Protein AF-A0AAN0K2J2-F1 (afdb_monomer_lite)

Organism: Amphimedon queenslandica (NCBI:txid400682)

Structure (mmCIF, N/CA/C/O backbone):
data_AF-A0AAN0K2J2-F1
#
_entry.id   AF-A0AAN0K2J2-F1
#
loop_
_atom_site.group_PDB
_atom_site.id
_atom_site.type_symbol
_atom_site.label_atom_id
_atom_site.label_alt_id
_atom_site.label_comp_id
_atom_site.label_asym_id
_atom_site.label_entity_id
_atom_site.label_seq_id
_atom_site.pdbx_PDB_ins_code
_atom_site.Cartn_x
_atom_site.Cartn_y
_atom_site.Cartn_z
_atom_site.occupancy
_atom_site.B_iso_or_equiv
_atom_site.auth_seq_id
_atom_site.auth_comp_id
_atom_site.auth_asym_id
_atom_site.auth_atom_id
_atom_site.pdbx_PDB_model_num
ATOM 1 N N . MET A 1 1 ? 23.281 -24.266 -31.159 1.00 29.30 1 MET A N 1
ATOM 2 C CA . MET A 1 1 ? 23.259 -23.546 -32.445 1.00 29.30 1 MET A CA 1
ATOM 3 C C . MET A 1 1 ? 24.674 -23.050 -32.631 1.00 29.30 1 MET A C 1
ATOM 5 O O . MET A 1 1 ? 25.110 -22.245 -31.819 1.00 29.30 1 MET A O 1
ATOM 9 N N . ASP A 1 2 ? 25.419 -23.646 -33.558 1.00 24.77 2 ASP A N 1
ATOM 10 C CA . ASP A 1 2 ? 26.828 -23.304 -33.760 1.00 24.77 2 ASP A CA 1
ATOM 11 C C . ASP A 1 2 ? 26.932 -21.993 -34.539 1.00 24.77 2 ASP A C 1
ATOM 13 O O . ASP A 1 2 ? 26.240 -21.804 -35.542 1.00 24.77 2 ASP A O 1
ATOM 17 N N . LEU A 1 3 ? 27.766 -21.077 -34.046 1.00 30.72 3 LEU A N 1
ATOM 18 C CA . LEU A 1 3 ? 28.059 -19.823 -34.731 1.00 30.72 3 LEU A CA 1
ATOM 19 C C . LEU A 1 3 ? 29.011 -20.076 -35.916 1.00 30.72 3 LEU A C 1
ATOM 21 O O . LEU A 1 3 ? 29.849 -20.979 -35.836 1.00 30.72 3 LEU A O 1
ATOM 25 N N . PRO A 1 4 ? 28.904 -19.297 -37.012 1.00 35.88 4 PRO A N 1
ATOM 26 C CA . PRO A 1 4 ? 29.741 -19.478 -38.193 1.00 35.88 4 PRO A CA 1
ATOM 27 C C . PRO A 1 4 ? 31.243 -19.345 -37.873 1.00 35.88 4 PRO A C 1
ATOM 29 O O . PRO A 1 4 ? 31.603 -18.538 -37.010 1.00 35.88 4 PRO A O 1
ATOM 32 N N . PRO A 1 5 ? 32.132 -20.052 -38.601 1.00 38.09 5 PRO A N 1
ATOM 33 C CA . PRO A 1 5 ? 33.580 -20.083 -38.333 1.00 38.09 5 PRO A CA 1
ATOM 34 C C . PRO A 1 5 ? 34.274 -18.716 -38.398 1.00 38.09 5 PRO A C 1
ATOM 36 O O . PRO A 1 5 ? 35.366 -18.546 -37.860 1.00 38.09 5 PRO A O 1
ATOM 39 N N . ASP A 1 6 ? 33.627 -17.735 -39.023 1.00 41.84 6 ASP A N 1
ATOM 40 C CA . ASP A 1 6 ? 34.201 -16.420 -39.299 1.00 41.84 6 ASP A CA 1
ATOM 41 C C . ASP A 1 6 ? 33.933 -15.396 -38.182 1.00 41.84 6 ASP A C 1
ATOM 43 O O . ASP A 1 6 ? 34.438 -14.277 -38.236 1.00 41.84 6 ASP A O 1
ATOM 47 N N . PHE A 1 7 ? 33.187 -15.768 -37.133 1.00 40.12 7 PHE A N 1
ATOM 48 C CA . PHE A 1 7 ? 32.870 -14.863 -36.018 1.00 40.12 7 PHE A CA 1
ATOM 49 C C . PHE A 1 7 ? 34.112 -14.444 -35.210 1.00 40.12 7 PHE A C 1
ATOM 51 O O . PHE A 1 7 ? 34.150 -13.353 -34.652 1.00 40.12 7 PHE A O 1
ATOM 58 N N . TYR A 1 8 ? 35.159 -15.274 -35.184 1.00 40.12 8 TYR A N 1
ATOM 59 C CA . TYR A 1 8 ? 36.401 -14.993 -34.450 1.00 40.12 8 TYR A CA 1
ATOM 60 C C . TYR A 1 8 ? 37.476 -14.264 -35.272 1.00 40.12 8 TYR A C 1
ATOM 62 O O . TYR A 1 8 ? 38.573 -14.043 -34.765 1.00 40.12 8 TYR A O 1
ATOM 70 N N . ASN A 1 9 ? 37.184 -13.883 -36.521 1.00 43.06 9 ASN A N 1
ATOM 71 C CA . ASN A 1 9 ? 38.170 -13.305 -37.444 1.00 43.06 9 ASN A CA 1
ATOM 72 C C . ASN A 1 9 ? 37.868 -11.858 -37.866 1.00 43.06 9 ASN A C 1
ATOM 74 O O . ASN A 1 9 ? 38.369 -11.391 -38.889 1.00 43.06 9 ASN A O 1
ATOM 78 N N . SER A 1 10 ? 37.061 -11.122 -37.105 1.00 42.50 10 SER A N 1
ATOM 79 C CA . SER A 1 10 ? 36.677 -9.773 -37.503 1.00 42.50 10 SER A CA 1
ATOM 80 C C . SER A 1 10 ? 37.682 -8.712 -37.038 1.00 42.50 10 SER A C 1
ATOM 82 O O . SER A 1 10 ? 37.707 -8.317 -35.873 1.00 42.50 10 SER A O 1
ATOM 84 N N . THR A 1 11 ? 38.443 -8.160 -37.985 1.00 45.62 11 THR A N 1
ATOM 85 C CA . THR A 1 11 ? 38.998 -6.792 -37.946 1.00 45.62 11 THR A CA 1
ATOM 86 C C . THR A 1 11 ? 37.872 -5.756 -38.073 1.00 45.62 11 THR A C 1
ATOM 88 O O . THR A 1 11 ? 37.922 -4.870 -38.924 1.00 45.62 11 THR A O 1
ATOM 91 N N . GLU A 1 12 ? 36.794 -5.938 -37.318 1.00 51.44 12 GLU A N 1
ATOM 92 C CA . GLU A 1 12 ? 35.602 -5.110 -37.423 1.00 51.44 12 GLU A CA 1
ATOM 93 C C . GLU A 1 12 ? 35.794 -3.826 -36.640 1.00 51.44 12 GLU A C 1
ATOM 95 O O . GLU A 1 12 ? 36.323 -3.815 -35.524 1.00 51.44 12 GLU A O 1
ATOM 100 N N . SER A 1 13 ? 35.386 -2.728 -37.264 1.00 54.56 13 SER A N 1
ATOM 101 C CA . SER A 1 13 ? 35.362 -1.445 -36.591 1.00 54.56 13 SER A CA 1
ATOM 102 C C . SER A 1 13 ? 34.380 -1.524 -35.416 1.00 54.56 13 SER A C 1
ATOM 104 O O . SER A 1 13 ? 33.397 -2.264 -35.450 1.00 54.56 13 SER A O 1
ATOM 106 N N . THR A 1 14 ? 34.606 -0.746 -34.360 1.00 54.03 14 THR A N 1
ATOM 107 C CA . THR A 1 14 ? 33.654 -0.638 -33.241 1.00 54.03 14 THR A CA 1
ATOM 108 C C . THR A 1 14 ? 32.241 -0.249 -33.725 1.00 54.03 14 THR A C 1
ATOM 110 O O . THR A 1 14 ? 31.250 -0.575 -33.077 1.00 54.03 14 THR A O 1
ATOM 113 N N . GLU A 1 15 ? 32.138 0.381 -34.900 1.00 53.25 15 GLU A N 1
ATOM 114 C CA . GLU A 1 15 ? 30.892 0.713 -35.602 1.00 53.25 15 GLU A CA 1
ATOM 115 C C . GLU A 1 15 ? 30.141 -0.532 -36.080 1.00 53.25 15 GLU A C 1
ATOM 117 O O . GLU A 1 15 ? 28.944 -0.656 -35.819 1.00 53.25 15 GLU A O 1
ATOM 122 N N . ASP A 1 16 ? 30.847 -1.506 -36.656 1.00 58.34 16 ASP A N 1
ATOM 123 C CA . ASP A 1 16 ? 30.272 -2.794 -37.056 1.00 58.34 16 ASP A CA 1
ATOM 124 C C . ASP A 1 16 ? 29.791 -3.597 -35.841 1.00 58.34 16 ASP A C 1
ATOM 126 O O . ASP A 1 16 ? 28.738 -4.232 -35.893 1.00 58.34 16 ASP A O 1
ATOM 130 N N . LEU A 1 17 ? 30.507 -3.526 -34.713 1.00 59.22 17 LEU A N 1
ATOM 131 C CA . LEU A 1 17 ? 30.105 -4.181 -33.463 1.00 59.22 17 LEU A CA 1
ATOM 132 C C . LEU A 1 17 ? 28.850 -3.547 -32.847 1.00 59.22 17 LEU A C 1
ATOM 134 O O . LEU A 1 17 ? 27.981 -4.271 -32.361 1.00 59.22 17 LEU A O 1
ATOM 138 N N . ILE A 1 18 ? 28.711 -2.217 -32.895 1.00 57.28 18 ILE A N 1
ATOM 139 C CA . ILE A 1 18 ? 27.504 -1.514 -32.428 1.00 57.28 18 ILE A CA 1
ATOM 140 C C . ILE A 1 18 ? 26.327 -1.778 -33.371 1.00 57.28 18 ILE A C 1
ATOM 142 O O . ILE A 1 18 ? 25.231 -2.068 -32.898 1.00 57.28 18 ILE A O 1
ATOM 146 N N . LEU A 1 19 ? 26.539 -1.756 -34.690 1.00 60.53 19 LEU A N 1
ATOM 147 C CA . LEU A 1 19 ? 25.514 -2.125 -35.671 1.00 60.53 19 LEU A CA 1
ATOM 148 C C . LEU A 1 19 ? 25.061 -3.571 -35.489 1.00 60.53 19 LEU A C 1
ATOM 150 O O . LEU A 1 19 ? 23.860 -3.835 -35.500 1.00 60.53 19 LEU A O 1
ATOM 154 N N . LYS A 1 20 ? 25.990 -4.497 -35.243 1.00 63.56 20 LYS A N 1
ATOM 155 C CA . LYS A 1 20 ? 25.669 -5.888 -34.914 1.00 63.56 20 LYS A CA 1
ATOM 156 C C . LYS A 1 20 ? 24.962 -6.020 -33.575 1.00 63.56 20 LYS A C 1
ATOM 158 O O . LYS A 1 20 ? 24.041 -6.824 -33.493 1.00 63.56 20 LYS A O 1
ATOM 163 N N . LEU A 1 21 ? 25.334 -5.252 -32.550 1.00 64.94 21 LEU A N 1
ATOM 164 C CA . LEU A 1 21 ? 24.618 -5.204 -31.271 1.00 64.94 21 LEU A CA 1
ATOM 165 C C . LEU A 1 21 ? 23.190 -4.693 -31.477 1.00 64.94 21 LEU A C 1
ATOM 167 O O . LEU A 1 21 ? 22.263 -5.296 -30.944 1.00 64.94 21 LEU A O 1
ATOM 171 N N . ILE A 1 22 ? 22.999 -3.641 -32.278 1.00 61.78 22 ILE A N 1
ATOM 172 C CA . ILE A 1 22 ? 21.680 -3.078 -32.584 1.00 61.78 22 ILE A CA 1
ATOM 173 C C . ILE A 1 22 ? 20.841 -4.068 -33.380 1.00 61.78 22 ILE A C 1
ATOM 175 O O . ILE A 1 22 ? 19.726 -4.385 -32.981 1.00 61.78 22 ILE A O 1
ATOM 179 N N . GLN A 1 23 ? 21.378 -4.605 -34.472 1.00 62.25 23 GLN A N 1
ATOM 180 C CA . GLN A 1 23 ? 20.682 -5.576 -35.311 1.00 62.25 23 GLN A CA 1
ATOM 181 C C . GLN A 1 23 ? 20.399 -6.871 -34.553 1.00 62.25 23 GLN A C 1
ATOM 183 O O . GLN A 1 23 ? 19.302 -7.400 -34.663 1.00 62.25 23 GLN A O 1
ATOM 188 N N . SER A 1 24 ? 21.337 -7.372 -33.747 1.00 62.47 24 SER A N 1
ATOM 189 C CA . SER A 1 24 ? 21.119 -8.574 -32.936 1.00 62.47 24 SER A CA 1
ATOM 190 C C . SER A 1 24 ? 20.112 -8.308 -31.821 1.00 62.47 24 SER A C 1
ATOM 192 O O . SER A 1 24 ? 19.213 -9.113 -31.630 1.00 62.47 24 SER A O 1
ATOM 194 N N . SER A 1 25 ? 20.170 -7.165 -31.136 1.00 58.25 25 SER A N 1
ATOM 195 C CA . SER A 1 25 ? 19.169 -6.819 -30.116 1.00 58.25 25 SER A CA 1
ATOM 196 C C . SER A 1 25 ? 17.781 -6.658 -30.739 1.00 58.25 25 SER A C 1
ATOM 198 O O . SER A 1 25 ? 16.818 -7.252 -30.264 1.00 58.25 25 SER A O 1
ATOM 200 N N . ASN A 1 26 ? 17.672 -5.960 -31.868 1.00 58.69 26 ASN A N 1
ATOM 201 C CA . ASN A 1 26 ? 16.401 -5.769 -32.563 1.00 58.69 26 ASN A CA 1
ATOM 202 C C . ASN A 1 26 ? 15.892 -7.046 -33.253 1.00 58.69 26 ASN A C 1
ATOM 204 O O . ASN A 1 26 ? 14.694 -7.162 -33.448 1.00 58.69 26 ASN A O 1
ATOM 208 N N . ASN A 1 27 ? 16.745 -8.007 -33.620 1.00 60.12 27 ASN A N 1
ATOM 209 C CA . ASN A 1 27 ? 16.305 -9.261 -34.251 1.00 60.12 27 ASN A CA 1
ATOM 210 C C . ASN A 1 27 ? 16.027 -10.378 -33.237 1.00 60.12 27 ASN A C 1
ATOM 212 O O . ASN A 1 27 ? 15.123 -11.178 -33.452 1.00 60.12 27 ASN A O 1
ATOM 216 N N . TYR A 1 28 ? 16.812 -10.465 -32.159 1.00 55.81 28 TYR A N 1
ATOM 217 C CA . TYR A 1 28 ? 16.677 -11.519 -31.151 1.00 55.81 28 TYR A CA 1
ATOM 218 C C . TYR A 1 28 ? 15.785 -11.115 -29.991 1.00 55.81 28 TYR A C 1
ATOM 220 O O . TYR A 1 28 ? 15.185 -11.989 -29.382 1.00 55.81 28 TYR A O 1
ATOM 228 N N . LEU A 1 29 ? 15.712 -9.834 -29.637 1.00 51.75 29 LEU A N 1
ATOM 229 C CA . LEU A 1 29 ? 15.033 -9.398 -28.417 1.00 51.75 29 LEU A CA 1
ATOM 230 C C . LEU A 1 29 ? 13.745 -8.642 -28.712 1.00 51.75 29 LEU A C 1
ATOM 232 O O . LEU A 1 29 ? 12.856 -8.687 -27.874 1.00 51.75 29 LEU A O 1
ATOM 236 N N . SER A 1 30 ? 13.585 -8.059 -29.904 1.00 50.25 30 SER A N 1
ATOM 237 C CA . SER A 1 30 ? 12.274 -7.622 -30.397 1.00 50.25 30 SER A CA 1
ATOM 238 C C . SER A 1 30 ? 11.372 -8.833 -30.643 1.00 50.25 30 SER A C 1
ATOM 240 O O . SER A 1 30 ? 11.555 -9.579 -31.604 1.00 50.25 30 SER A O 1
ATOM 242 N N . GLY A 1 31 ? 10.406 -9.056 -29.754 1.00 47.88 31 GLY A N 1
ATOM 243 C CA . GLY A 1 31 ? 9.401 -10.109 -29.904 1.00 47.88 31 GLY A CA 1
ATOM 244 C C . GLY A 1 31 ? 9.797 -11.476 -29.342 1.00 47.88 31 GLY A C 1
ATOM 245 O O . GLY A 1 31 ? 9.088 -12.451 -29.591 1.00 47.88 31 GLY A O 1
ATOM 246 N N . SER A 1 32 ? 10.884 -11.573 -28.567 1.00 52.59 32 SER A N 1
ATOM 247 C CA . SER A 1 32 ? 11.217 -12.812 -27.855 1.00 52.59 32 SER A CA 1
ATOM 248 C C . SER A 1 32 ? 10.321 -13.023 -26.637 1.00 52.59 32 SER A C 1
ATOM 250 O O . SER A 1 32 ? 10.161 -12.134 -25.798 1.00 52.59 32 SER A O 1
ATOM 252 N N . ASN A 1 33 ? 9.762 -14.228 -26.524 1.00 52.84 33 ASN A N 1
ATOM 253 C CA . ASN A 1 33 ? 8.960 -14.643 -25.378 1.00 52.84 33 ASN A CA 1
ATOM 254 C C . ASN A 1 33 ? 9.865 -14.858 -24.158 1.00 52.84 33 ASN A C 1
ATOM 256 O O . ASN A 1 33 ? 10.675 -15.785 -24.134 1.00 52.84 33 ASN A O 1
ATOM 260 N N . ILE A 1 34 ? 9.704 -14.036 -23.121 1.00 54.34 34 ILE A N 1
ATOM 261 C CA . ILE A 1 34 ? 10.315 -14.289 -21.800 1.00 54.34 34 ILE A CA 1
ATOM 262 C C . ILE A 1 34 ? 9.506 -15.356 -21.054 1.00 54.34 34 ILE A C 1
ATOM 264 O O . ILE A 1 34 ? 10.039 -16.124 -20.257 1.00 54.34 34 ILE A O 1
ATOM 268 N N . SER A 1 35 ? 8.206 -15.414 -21.339 1.00 53.69 35 SER A N 1
ATOM 269 C CA . SER A 1 35 ? 7.266 -16.415 -20.848 1.00 53.69 35 SER A CA 1
ATOM 270 C C . SER A 1 35 ? 6.181 -16.654 -21.908 1.00 53.69 35 SER A C 1
ATOM 272 O O . SER A 1 35 ? 6.170 -15.981 -22.939 1.00 53.69 35 SER A O 1
ATOM 274 N N . ASN A 1 36 ? 5.235 -17.565 -21.658 1.00 51.41 36 ASN A N 1
ATOM 275 C CA . ASN A 1 36 ? 4.069 -17.757 -22.537 1.00 51.41 36 ASN A CA 1
ATOM 276 C C . ASN A 1 36 ? 3.213 -16.486 -22.703 1.00 51.41 36 ASN A C 1
ATOM 278 O O . ASN A 1 36 ? 2.360 -16.450 -23.586 1.00 51.41 36 ASN A O 1
ATOM 282 N N . THR A 1 37 ? 3.415 -15.478 -21.850 1.00 50.34 37 THR A N 1
ATOM 283 C CA . THR A 1 37 ? 2.544 -14.311 -21.721 1.00 50.34 37 THR A CA 1
ATOM 284 C C . THR A 1 37 ? 3.292 -12.979 -21.579 1.00 50.34 37 THR A C 1
ATOM 286 O O . THR A 1 37 ? 2.697 -11.951 -21.253 1.00 50.34 37 THR A O 1
ATOM 289 N N . SER A 1 38 ? 4.603 -12.971 -21.841 1.00 55.41 38 SER A N 1
ATOM 290 C CA . SER A 1 38 ? 5.446 -11.777 -21.711 1.00 55.41 38 SER A CA 1
ATOM 291 C C . SER A 1 38 ? 6.367 -11.636 -22.918 1.00 55.41 38 SER A C 1
ATOM 293 O O . SER A 1 38 ? 7.164 -12.534 -23.203 1.00 55.41 38 SER A O 1
ATOM 295 N N . PHE A 1 39 ? 6.285 -10.489 -23.586 1.00 56.81 39 PHE A N 1
ATOM 296 C CA . PHE A 1 39 ? 7.100 -10.114 -24.731 1.00 56.81 39 PHE A CA 1
ATOM 297 C C . PHE A 1 39 ? 8.212 -9.160 -24.309 1.00 56.81 39 PHE A C 1
ATOM 299 O O . PHE A 1 39 ? 7.994 -8.170 -23.605 1.00 56.81 39 PHE A O 1
ATOM 306 N N . PHE A 1 40 ? 9.417 -9.453 -24.777 1.00 55.50 40 PHE A N 1
ATOM 307 C CA . PHE A 1 40 ? 10.540 -8.542 -24.685 1.00 55.50 40 PHE A CA 1
ATOM 308 C C . PHE A 1 40 ? 10.601 -7.663 -25.929 1.00 55.50 40 PHE A C 1
ATOM 310 O O . PHE A 1 40 ? 10.326 -8.133 -27.034 1.00 55.50 40 PHE A O 1
ATOM 317 N N . TYR A 1 41 ? 10.955 -6.396 -25.758 1.00 58.47 41 TYR A N 1
ATOM 318 C CA . TYR A 1 41 ? 11.313 -5.511 -26.852 1.00 58.47 41 TYR A CA 1
ATOM 319 C C . TYR A 1 41 ? 12.496 -4.646 -26.425 1.00 58.47 41 TYR A C 1
ATOM 321 O O . TYR A 1 41 ? 12.519 -4.073 -25.336 1.00 58.47 41 TYR A O 1
ATOM 329 N N . ILE A 1 42 ? 13.507 -4.565 -27.281 1.00 56.06 42 ILE A N 1
ATOM 330 C CA . ILE A 1 42 ? 14.625 -3.645 -27.096 1.00 56.06 42 ILE A CA 1
ATOM 331 C C . ILE A 1 42 ? 14.579 -2.640 -28.229 1.00 56.06 42 ILE A C 1
ATOM 333 O O . ILE A 1 42 ? 14.550 -3.034 -29.391 1.00 56.06 42 ILE A O 1
ATOM 337 N N . GLU A 1 43 ? 14.629 -1.359 -27.876 1.00 55.91 43 GLU A N 1
ATOM 338 C CA . GLU A 1 43 ? 14.824 -0.278 -28.829 1.00 55.91 43 GLU A CA 1
ATOM 339 C C . GLU A 1 43 ? 16.015 0.575 -28.422 1.00 55.91 43 GLU A C 1
ATOM 341 O O . GLU A 1 43 ? 16.090 1.175 -27.345 1.00 55.91 43 GLU A O 1
ATOM 346 N N . ILE A 1 44 ? 16.984 0.646 -29.323 1.00 57.78 44 ILE A N 1
ATOM 347 C CA . ILE A 1 44 ? 18.147 1.499 -29.131 1.00 57.78 44 ILE A CA 1
ATOM 348 C C . ILE A 1 44 ? 17.794 2.879 -29.670 1.00 57.78 44 ILE A C 1
ATOM 350 O O . ILE A 1 44 ? 17.788 3.115 -30.879 1.00 57.78 44 ILE A O 1
ATOM 354 N N . LEU A 1 45 ? 17.482 3.789 -28.747 1.00 55.53 45 LEU A N 1
ATOM 355 C CA . LEU A 1 45 ? 17.172 5.176 -29.074 1.00 55.53 45 LEU A CA 1
ATOM 356 C C . LEU A 1 45 ? 18.384 5.864 -29.719 1.00 55.53 45 LEU A C 1
ATOM 358 O O . LEU A 1 45 ? 19.523 5.678 -29.292 1.00 55.53 45 LEU A O 1
ATOM 362 N N . ASN A 1 46 ? 18.125 6.719 -30.711 1.00 56.62 46 ASN A N 1
ATOM 363 C CA . ASN A 1 46 ? 19.132 7.541 -31.398 1.00 56.62 46 ASN A CA 1
ATOM 364 C C . ASN A 1 46 ? 20.245 6.758 -32.123 1.00 56.62 46 ASN A C 1
ATOM 366 O O . ASN A 1 46 ? 21.333 7.303 -32.326 1.00 56.62 46 ASN A O 1
ATOM 370 N N . ALA A 1 47 ? 19.979 5.517 -32.550 1.00 56.78 47 ALA A N 1
ATOM 371 C CA . ALA A 1 47 ? 20.927 4.708 -33.319 1.00 56.78 47 ALA A CA 1
ATOM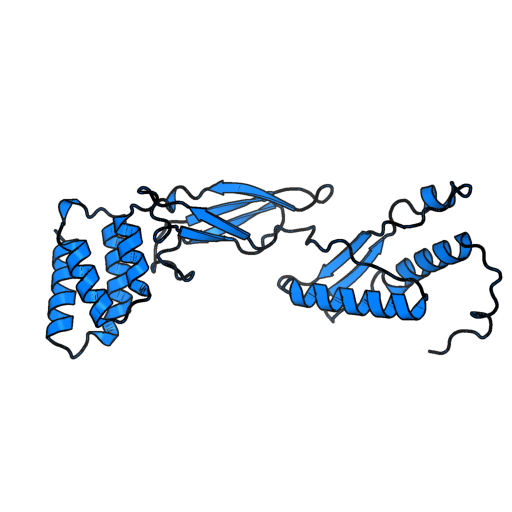 372 C C . ALA A 1 47 ? 21.522 5.480 -34.515 1.00 56.78 47 ALA A C 1
ATOM 374 O O . ALA A 1 47 ? 22.735 5.494 -34.700 1.00 56.78 47 ALA A O 1
ATOM 375 N N . GLU A 1 48 ? 20.692 6.202 -35.271 1.00 57.12 48 GLU A N 1
ATOM 376 C CA . GLU A 1 48 ? 21.128 6.982 -36.437 1.00 57.12 48 GLU A CA 1
ATOM 377 C C . GLU A 1 48 ? 22.085 8.130 -36.072 1.00 57.12 48 GLU A C 1
ATOM 379 O O . GLU A 1 48 ? 23.095 8.330 -36.743 1.00 57.12 48 GLU A O 1
ATOM 384 N N . THR A 1 49 ? 21.822 8.852 -34.980 1.00 56.28 49 THR A N 1
ATOM 385 C CA . THR A 1 49 ? 22.657 9.975 -34.518 1.00 56.28 49 THR A CA 1
ATOM 386 C C . THR A 1 49 ? 24.010 9.504 -33.982 1.00 56.28 49 THR A C 1
ATOM 388 O O . THR A 1 49 ? 25.020 10.187 -34.152 1.00 56.28 49 THR A O 1
ATOM 391 N N . ILE A 1 50 ? 24.042 8.331 -33.343 1.00 56.72 50 ILE A N 1
ATOM 392 C CA . ILE A 1 50 ? 25.271 7.702 -32.841 1.00 56.72 50 ILE A CA 1
ATOM 393 C C . ILE A 1 50 ? 26.148 7.227 -34.007 1.00 56.72 50 ILE A C 1
ATOM 395 O O . ILE A 1 50 ? 27.359 7.434 -33.979 1.00 56.72 50 ILE A O 1
ATOM 399 N N . LEU A 1 51 ? 25.539 6.662 -35.054 1.00 56.16 51 LEU A N 1
ATOM 400 C CA . LEU A 1 51 ? 26.239 6.205 -36.261 1.00 56.16 51 LEU A CA 1
ATOM 401 C C . LEU A 1 51 ? 26.785 7.363 -37.108 1.00 56.16 51 LEU A C 1
ATOM 403 O O . LEU A 1 51 ? 27.813 7.228 -37.757 1.00 56.16 51 LEU A O 1
ATOM 407 N N . GLN A 1 52 ? 26.134 8.527 -37.086 1.00 55.28 52 GLN A N 1
ATOM 408 C CA . GLN A 1 52 ? 26.575 9.694 -37.859 1.00 55.28 52 GLN A CA 1
ATOM 409 C C . GLN A 1 52 ? 27.765 10.447 -37.237 1.00 55.28 52 GLN A C 1
ATOM 411 O O . GLN A 1 52 ? 28.401 11.243 -37.928 1.00 55.28 52 GLN A O 1
ATOM 416 N N . ASN A 1 53 ? 28.091 10.215 -35.960 1.00 53.47 53 ASN A N 1
ATOM 417 C CA . ASN A 1 53 ? 29.119 10.961 -35.227 1.00 53.47 53 ASN A CA 1
ATOM 418 C C . ASN A 1 53 ? 30.340 10.076 -34.901 1.00 53.47 53 ASN A C 1
ATOM 420 O O . ASN A 1 53 ? 30.702 9.852 -33.748 1.00 53.47 53 ASN A O 1
ATOM 424 N N . THR A 1 54 ? 30.991 9.570 -35.949 1.00 52.00 54 THR A N 1
ATOM 425 C CA . THR A 1 54 ? 32.092 8.585 -35.901 1.00 52.00 54 THR A CA 1
ATOM 426 C C . THR A 1 54 ? 33.406 9.095 -35.291 1.00 52.00 54 THR A C 1
ATOM 428 O O . THR A 1 54 ? 34.306 8.305 -35.009 1.00 52.00 54 THR A O 1
ATOM 431 N N . SER A 1 55 ? 33.537 10.403 -35.046 1.00 53.62 55 SER A N 1
ATOM 432 C CA . SER A 1 55 ? 34.781 11.022 -34.554 1.00 53.62 55 SER A CA 1
ATOM 433 C C . SER A 1 55 ? 35.132 10.638 -33.110 1.00 53.62 55 SER A C 1
ATOM 435 O O . SER A 1 55 ? 36.308 10.546 -32.765 1.00 53.62 55 SER A O 1
ATOM 437 N N . HIS A 1 56 ? 34.123 10.420 -32.262 1.00 52.88 56 HIS A N 1
ATOM 438 C CA . HIS A 1 56 ? 34.284 10.025 -30.863 1.00 52.88 56 HIS A CA 1
ATOM 439 C C . HIS A 1 56 ? 33.128 9.119 -30.463 1.00 52.88 56 HIS A C 1
ATOM 441 O O . HIS A 1 56 ? 32.038 9.587 -30.135 1.00 52.88 56 HIS A O 1
ATOM 447 N N . MET A 1 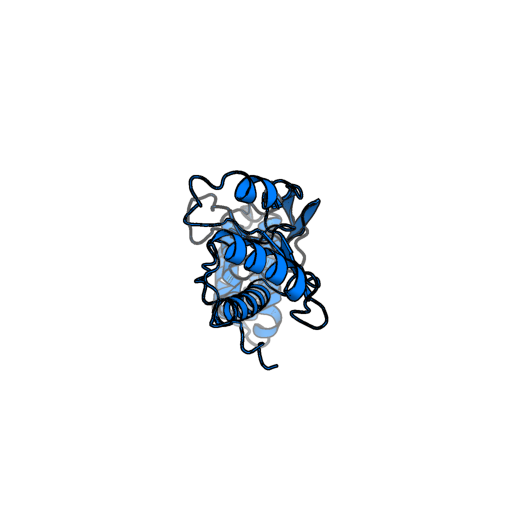57 ? 33.376 7.812 -30.492 1.00 54.25 57 MET A N 1
ATOM 448 C CA . MET A 1 57 ? 32.411 6.859 -29.969 1.00 54.25 57 MET A CA 1
ATOM 449 C C . MET A 1 57 ? 32.205 7.069 -28.469 1.00 54.25 57 MET A C 1
ATOM 451 O O . MET A 1 57 ? 33.186 7.235 -27.740 1.00 54.25 57 MET A O 1
ATOM 455 N N . PRO A 1 58 ? 30.954 7.047 -27.988 1.00 58.50 58 PRO A N 1
ATOM 456 C CA . PRO A 1 58 ? 30.698 7.117 -26.565 1.00 58.50 58 PRO A CA 1
ATOM 457 C C . PRO A 1 58 ? 31.101 5.794 -25.898 1.00 58.50 58 PRO A C 1
ATOM 459 O O . PRO A 1 58 ? 30.711 4.720 -26.349 1.00 58.50 58 PRO A O 1
ATOM 462 N N . ASP A 1 59 ? 31.803 5.870 -24.764 1.00 58.16 59 ASP A N 1
ATOM 463 C CA . ASP A 1 59 ? 32.169 4.697 -23.944 1.00 58.16 59 ASP A CA 1
ATOM 464 C C . ASP A 1 59 ? 30.945 3.928 -23.403 1.00 58.16 59 ASP A C 1
ATOM 466 O O . ASP A 1 59 ? 31.071 2.835 -22.845 1.00 58.16 59 ASP A O 1
ATOM 470 N N . LYS A 1 60 ? 29.748 4.523 -23.502 1.00 58.34 60 LYS A N 1
ATOM 471 C CA . LYS A 1 60 ? 28.476 3.966 -23.034 1.00 58.34 60 LYS A CA 1
ATOM 472 C C . LYS A 1 60 ? 27.358 4.296 -24.015 1.00 58.34 60 LYS A C 1
ATOM 474 O O . LYS A 1 60 ? 27.174 5.455 -24.378 1.00 58.34 60 LYS A O 1
ATOM 479 N N . LEU A 1 61 ? 26.564 3.286 -24.359 1.00 60.59 61 LEU A N 1
ATOM 480 C CA . LEU A 1 61 ? 25.370 3.425 -25.186 1.00 60.59 61 LEU A CA 1
ATOM 481 C C . LEU A 1 61 ? 24.119 3.339 -24.295 1.00 60.59 61 LEU A C 1
ATOM 483 O O . LEU A 1 61 ? 23.933 2.311 -23.637 1.00 60.59 61 LEU A O 1
ATOM 487 N N . PRO A 1 62 ? 23.263 4.374 -24.226 1.00 57.22 62 PRO A N 1
ATOM 488 C CA . PRO A 1 62 ? 21.970 4.244 -23.569 1.00 57.22 62 PRO A CA 1
ATOM 489 C C . PRO A 1 62 ? 21.036 3.397 -24.444 1.00 57.22 62 PRO A C 1
ATOM 491 O O . PRO A 1 62 ? 20.847 3.687 -25.623 1.00 57.22 62 PRO A O 1
ATOM 494 N N . ILE A 1 63 ? 20.449 2.353 -23.863 1.00 59.56 63 ILE A N 1
ATOM 495 C CA . ILE A 1 63 ? 19.484 1.469 -24.525 1.00 59.56 63 ILE A CA 1
ATOM 496 C C . ILE A 1 63 ? 18.193 1.505 -23.715 1.00 59.56 63 ILE A C 1
ATOM 498 O O . ILE A 1 63 ? 18.247 1.394 -22.487 1.00 59.56 63 ILE A O 1
ATOM 502 N N . VAL A 1 64 ? 17.047 1.648 -24.385 1.00 58.91 64 VAL A N 1
ATOM 503 C CA . VAL A 1 64 ? 15.738 1.522 -23.740 1.00 58.91 64 VAL A CA 1
ATOM 504 C C . VAL A 1 64 ? 15.175 0.144 -24.043 1.00 58.91 64 VAL A C 1
ATOM 506 O O . VAL A 1 64 ? 15.165 -0.338 -25.172 1.00 58.91 64 VAL A O 1
ATOM 509 N N . VAL A 1 65 ? 14.738 -0.526 -22.989 1.00 60.69 65 VAL A N 1
ATOM 510 C CA . VAL A 1 65 ? 14.178 -1.867 -23.065 1.00 60.69 65 VAL A CA 1
ATOM 511 C C . VAL A 1 65 ? 12.743 -1.777 -22.580 1.00 60.69 65 VAL A C 1
ATOM 513 O O . VAL A 1 65 ? 12.503 -1.417 -21.428 1.00 60.69 65 VAL A O 1
ATOM 516 N N . THR A 1 66 ? 11.793 -2.090 -23.455 1.00 60.03 66 THR A N 1
ATOM 517 C CA . THR A 1 66 ? 10.370 -2.127 -23.123 1.00 60.03 66 THR A CA 1
ATOM 518 C C . THR A 1 66 ? 9.943 -3.575 -22.952 1.00 60.03 66 THR A C 1
ATOM 520 O O . THR A 1 66 ? 10.078 -4.408 -23.842 1.00 60.03 66 THR A O 1
ATOM 523 N N . LEU A 1 67 ? 9.401 -3.883 -21.783 1.00 60.53 67 LEU A N 1
ATOM 524 C CA . LEU A 1 67 ? 8.865 -5.198 -21.467 1.00 60.53 67 LEU A CA 1
ATOM 525 C C . LEU A 1 67 ? 7.351 -5.121 -21.453 1.00 60.53 67 LEU A C 1
ATOM 527 O O . LEU A 1 67 ? 6.785 -4.358 -20.675 1.00 60.53 67 LEU A O 1
ATOM 531 N N . VAL A 1 68 ? 6.703 -5.927 -22.286 1.00 60.00 68 VAL A N 1
ATOM 532 C CA . VAL A 1 68 ? 5.250 -6.082 -22.255 1.00 60.00 68 VAL A CA 1
ATOM 533 C C . VAL A 1 68 ? 4.952 -7.392 -21.551 1.00 60.00 68 VAL A C 1
ATOM 535 O O . VAL A 1 68 ? 5.387 -8.453 -21.983 1.00 60.00 68 VAL A O 1
ATOM 538 N N . THR A 1 69 ? 4.239 -7.332 -20.437 1.00 59.03 69 THR A N 1
ATOM 539 C CA . THR A 1 69 ? 3.967 -8.506 -19.601 1.00 59.03 69 THR A CA 1
ATOM 540 C C . THR A 1 69 ? 2.475 -8.584 -19.324 1.00 59.03 69 THR A C 1
ATOM 542 O O . THR A 1 69 ? 1.783 -7.563 -19.345 1.00 59.03 69 THR A O 1
ATOM 545 N N . GLU A 1 70 ? 1.951 -9.787 -19.104 1.00 57.25 70 GLU A N 1
ATOM 546 C CA . GLU A 1 70 ? 0.581 -9.920 -18.622 1.00 57.25 70 GLU A CA 1
ATOM 547 C C . GLU A 1 70 ? 0.406 -9.278 -17.239 1.00 57.25 70 GLU A C 1
ATOM 549 O O . GLU A 1 70 ? 1.287 -9.314 -16.376 1.00 57.25 70 GLU A O 1
ATOM 554 N N . ARG A 1 71 ? -0.781 -8.699 -17.033 1.00 52.12 71 ARG A N 1
ATOM 555 C CA . ARG A 1 71 ? -1.165 -7.999 -15.806 1.00 52.12 71 ARG A CA 1
ATOM 556 C C . ARG A 1 71 ? -0.959 -8.906 -14.585 1.00 52.12 71 ARG A C 1
ATOM 558 O O . ARG A 1 71 ? -1.498 -10.008 -14.543 1.00 52.12 71 ARG A O 1
ATOM 565 N N . GLY A 1 72 ? -0.239 -8.417 -13.574 1.00 54.00 72 GLY A N 1
ATOM 566 C CA . GLY A 1 72 ? -0.080 -9.107 -12.287 1.00 54.00 72 GLY A CA 1
ATOM 567 C C . GLY A 1 72 ? 1.175 -9.974 -12.141 1.00 54.00 72 GLY A C 1
ATOM 568 O O . GLY A 1 72 ? 1.331 -10.633 -11.113 1.00 54.00 72 GLY A O 1
ATOM 569 N N . GLN A 1 73 ? 2.097 -9.972 -13.109 1.00 57.41 73 GLN A N 1
ATOM 570 C CA . GLN A 1 73 ? 3.447 -10.491 -12.873 1.00 57.41 73 GLN A CA 1
ATOM 571 C C . GLN A 1 73 ? 4.228 -9.476 -12.027 1.00 57.41 73 GLN A C 1
ATOM 573 O O . GLN A 1 73 ? 4.701 -8.476 -12.546 1.00 57.41 73 GLN A O 1
ATOM 578 N N . GLY A 1 74 ? 4.325 -9.707 -10.714 1.00 57.34 74 GLY A N 1
ATOM 579 C CA . GLY A 1 74 ? 4.988 -8.769 -9.800 1.00 57.34 74 GLY A CA 1
ATOM 580 C C . GLY A 1 74 ? 6.445 -8.456 -10.177 1.00 57.34 74 GLY A C 1
ATOM 581 O O . GLY A 1 74 ? 7.158 -9.310 -10.720 1.00 57.34 74 GLY A O 1
ATOM 582 N N . ASP A 1 75 ? 6.892 -7.248 -9.817 1.00 62.94 75 ASP A N 1
ATOM 583 C CA . ASP A 1 75 ? 8.172 -6.629 -10.207 1.00 62.94 75 ASP A CA 1
ATOM 584 C C . ASP A 1 75 ? 9.398 -7.554 -10.117 1.00 62.94 75 ASP A C 1
ATOM 586 O O . ASP A 1 75 ? 10.242 -7.574 -11.014 1.00 62.94 75 ASP A O 1
ATOM 590 N N . ASN A 1 76 ? 9.502 -8.369 -9.062 1.00 65.62 76 ASN A N 1
ATOM 591 C CA . ASN A 1 76 ? 10.651 -9.259 -8.848 1.00 65.62 76 ASN A CA 1
ATOM 592 C C . ASN A 1 76 ? 10.762 -10.380 -9.894 1.00 65.62 76 ASN A C 1
ATOM 594 O O . ASN A 1 76 ? 11.869 -10.751 -10.302 1.00 65.62 76 ASN A O 1
ATOM 598 N N . THR A 1 77 ? 9.627 -10.924 -10.335 1.00 66.06 77 THR A N 1
ATOM 599 C CA . THR A 1 77 ? 9.590 -11.992 -11.345 1.00 66.06 77 THR A CA 1
ATOM 600 C C . THR A 1 77 ? 10.007 -11.437 -12.701 1.00 66.06 77 THR A C 1
ATOM 602 O O . THR A 1 77 ? 10.840 -12.032 -13.389 1.00 66.06 77 THR A O 1
ATOM 605 N N . LEU A 1 78 ? 9.503 -10.247 -13.039 1.00 66.62 78 LEU A N 1
ATOM 606 C CA . LEU A 1 78 ? 9.875 -9.528 -14.254 1.00 66.62 78 LEU A CA 1
ATOM 607 C C . LEU A 1 78 ? 11.358 -9.163 -14.253 1.00 66.62 78 LEU A C 1
ATOM 609 O O . LEU A 1 78 ? 12.068 -9.485 -15.202 1.00 66.62 78 LEU A O 1
ATOM 613 N N . LEU A 1 79 ? 11.856 -8.592 -13.155 1.00 69.56 79 LEU A N 1
ATOM 614 C CA . LEU A 1 79 ? 13.267 -8.240 -12.987 1.00 69.56 79 LEU A CA 1
ATOM 615 C C . LEU A 1 79 ? 14.192 -9.445 -13.194 1.00 69.56 79 LEU A C 1
ATOM 617 O O . LEU A 1 79 ? 15.241 -9.323 -13.826 1.00 69.56 79 LEU A O 1
ATOM 621 N N . THR A 1 80 ? 13.811 -10.608 -12.668 1.00 72.06 80 THR A N 1
ATOM 622 C CA . THR A 1 80 ? 14.592 -11.843 -12.819 1.00 72.06 80 THR A CA 1
ATOM 623 C C . THR A 1 80 ? 14.599 -12.313 -14.274 1.00 72.06 80 THR A C 1
ATOM 625 O O . THR A 1 80 ? 15.659 -12.642 -14.806 1.00 72.06 80 THR A O 1
ATOM 628 N N . GLY A 1 81 ? 13.446 -12.278 -14.951 1.00 68.38 81 GLY A N 1
ATOM 629 C CA . GLY A 1 81 ? 13.343 -12.607 -16.375 1.00 68.38 81 GLY A CA 1
ATOM 630 C C . GLY A 1 81 ? 14.197 -11.691 -17.257 1.00 68.38 81 GLY A C 1
ATOM 631 O O . GLY A 1 81 ? 14.943 -12.176 -18.106 1.00 68.38 81 GLY A O 1
ATOM 632 N N . VAL A 1 82 ? 14.160 -10.382 -17.001 1.00 70.94 82 VAL A N 1
ATOM 633 C CA . VAL A 1 82 ? 14.971 -9.376 -17.710 1.00 70.94 82 VAL A CA 1
ATOM 634 C C . VAL A 1 82 ? 16.460 -9.623 -17.523 1.00 70.94 82 VAL A C 1
ATOM 636 O O . VAL A 1 82 ? 17.206 -9.636 -18.501 1.00 70.94 82 VAL A O 1
ATOM 639 N N . LYS A 1 83 ? 16.897 -9.845 -16.277 1.00 73.00 83 LYS A N 1
ATOM 640 C CA . LYS A 1 83 ? 18.303 -10.130 -15.963 1.00 73.00 83 LYS A CA 1
ATOM 641 C C . LYS A 1 83 ? 18.802 -11.354 -16.719 1.00 73.00 83 LYS A C 1
ATOM 643 O O . LYS A 1 83 ? 19.827 -11.263 -17.380 1.00 73.00 83 LYS A O 1
ATOM 648 N N . ASN A 1 84 ? 18.037 -12.445 -16.714 1.00 72.69 84 ASN A N 1
ATOM 649 C CA . ASN A 1 84 ? 18.417 -13.672 -17.413 1.00 72.69 84 ASN A CA 1
ATOM 650 C C . ASN A 1 84 ? 18.601 -13.455 -18.926 1.00 72.69 84 ASN A C 1
ATOM 652 O O . ASN A 1 84 ? 19.547 -13.981 -19.512 1.00 72.69 84 ASN A O 1
ATOM 656 N N . GLN A 1 85 ? 17.727 -12.666 -19.560 1.00 69.56 85 GLN A N 1
ATOM 657 C CA . GLN A 1 85 ? 17.846 -12.351 -20.989 1.00 69.56 85 GLN A CA 1
ATOM 658 C C . GLN A 1 85 ? 19.066 -11.468 -21.283 1.00 69.56 85 GLN A C 1
ATOM 660 O O . GLN A 1 85 ? 19.825 -11.742 -22.213 1.00 69.56 85 GLN A O 1
ATOM 665 N N . LEU A 1 86 ? 19.304 -10.443 -20.461 1.00 71.31 86 LEU A N 1
ATOM 666 C CA . LEU A 1 86 ? 20.466 -9.564 -20.612 1.00 71.31 86 LEU A CA 1
ATOM 667 C C . LEU A 1 86 ? 21.792 -10.288 -20.326 1.00 71.31 86 LEU A C 1
ATOM 669 O O . LEU A 1 86 ? 22.781 -10.031 -21.010 1.00 71.31 86 LEU A O 1
ATOM 673 N N . ASP A 1 87 ? 21.817 -11.227 -19.379 1.00 72.00 87 ASP A N 1
ATOM 674 C CA . ASP A 1 87 ? 22.986 -12.064 -19.094 1.00 72.00 87 ASP A CA 1
ATOM 675 C C . ASP A 1 87 ? 23.293 -13.022 -20.253 1.00 72.00 87 ASP A C 1
ATOM 677 O O . ASP A 1 87 ? 24.460 -13.209 -20.609 1.00 72.00 87 ASP A O 1
ATOM 681 N N . SER A 1 88 ? 22.262 -13.580 -20.897 1.00 69.44 88 SER A N 1
ATOM 682 C CA . SER A 1 88 ? 22.436 -14.378 -22.117 1.00 69.44 88 SER A CA 1
ATOM 683 C C . SER A 1 88 ? 23.061 -13.549 -23.244 1.00 69.44 88 SER A C 1
ATOM 685 O O . SER A 1 88 ? 23.998 -14.003 -23.903 1.00 69.44 88 SER A O 1
ATOM 687 N N . LEU A 1 89 ? 22.616 -12.300 -23.407 1.00 66.62 89 LEU A N 1
ATOM 688 C CA . LEU A 1 89 ? 23.170 -11.379 -24.399 1.00 66.62 89 LEU A CA 1
ATOM 689 C C . LEU A 1 89 ? 24.627 -10.998 -24.092 1.00 66.62 89 LEU A C 1
ATOM 691 O O . LEU A 1 89 ? 25.466 -10.980 -24.993 1.00 66.62 89 LEU A O 1
ATOM 695 N N . ASN A 1 90 ? 24.942 -10.742 -22.819 1.00 67.88 90 ASN A N 1
ATOM 696 C CA . ASN A 1 90 ? 26.297 -10.450 -22.344 1.00 67.88 90 ASN A CA 1
ATOM 697 C C . ASN A 1 90 ? 27.268 -11.591 -22.707 1.00 67.88 90 ASN A C 1
ATOM 699 O O . ASN A 1 90 ? 28.356 -11.343 -23.227 1.00 67.88 90 ASN A O 1
ATOM 703 N N . GLN A 1 91 ? 26.842 -12.848 -22.526 1.00 67.44 91 GLN A N 1
ATOM 704 C CA . GLN A 1 91 ? 27.630 -14.024 -22.913 1.00 67.44 91 GLN A CA 1
ATOM 705 C C . GLN A 1 91 ? 27.822 -14.147 -24.431 1.00 67.44 91 GLN A C 1
ATOM 707 O O . GLN A 1 91 ? 28.909 -14.505 -24.876 1.00 67.44 91 GLN A O 1
ATOM 712 N N . GLN A 1 92 ? 26.793 -13.851 -25.229 1.00 63.00 92 GLN A N 1
ATOM 713 C CA . GLN A 1 92 ? 26.849 -13.998 -26.688 1.00 63.00 92 GLN A CA 1
ATOM 714 C C . GLN A 1 92 ? 27.673 -12.905 -27.374 1.00 63.00 92 GLN A C 1
ATOM 716 O O . GLN A 1 92 ? 28.399 -13.184 -28.325 1.00 63.00 92 GLN A O 1
ATOM 721 N N . LEU A 1 93 ? 27.567 -11.665 -26.899 1.00 60.03 93 LEU A N 1
ATOM 722 C CA . LEU A 1 93 ? 28.194 -10.509 -27.540 1.00 60.03 93 LEU A CA 1
ATOM 723 C C . LEU A 1 93 ? 29.522 -10.104 -26.891 1.00 60.03 93 LEU A C 1
ATOM 725 O O . LEU A 1 93 ? 30.199 -9.215 -27.398 1.00 60.03 93 LEU A O 1
ATOM 729 N N . SER A 1 94 ? 29.915 -10.748 -25.784 1.00 64.50 94 SER A N 1
ATOM 730 C CA . SER A 1 94 ? 31.132 -10.418 -25.026 1.00 64.50 94 SER A CA 1
ATOM 731 C C . SER A 1 94 ? 31.212 -8.938 -24.605 1.00 64.50 94 SER A C 1
ATOM 733 O O . SER A 1 94 ? 32.300 -8.385 -24.449 1.00 64.50 94 SER A O 1
ATOM 735 N N . VAL A 1 95 ? 30.060 -8.287 -24.400 1.00 61.25 95 VAL A N 1
ATOM 736 C CA . VAL A 1 95 ? 29.940 -6.895 -23.934 1.00 61.25 95 VAL A CA 1
ATOM 737 C C . VAL A 1 95 ? 29.309 -6.855 -22.555 1.00 61.25 95 VAL A C 1
ATOM 739 O O . VAL A 1 95 ? 28.212 -7.365 -22.350 1.00 61.25 95 VAL A O 1
ATOM 742 N N . LYS A 1 96 ? 29.962 -6.153 -21.623 1.00 64.94 96 LYS A N 1
ATOM 743 C CA . LYS A 1 96 ? 29.453 -5.965 -20.263 1.00 64.94 96 LYS A CA 1
ATOM 744 C C . LYS A 1 96 ? 28.241 -5.031 -20.260 1.00 64.94 96 LYS A C 1
ATOM 746 O O . LYS A 1 96 ? 28.385 -3.810 -20.271 1.00 64.94 96 LYS A O 1
ATOM 751 N N . ILE A 1 97 ? 27.053 -5.610 -20.152 1.00 65.56 97 ILE A N 1
ATOM 752 C CA . ILE A 1 97 ? 25.802 -4.875 -19.950 1.00 65.56 97 ILE A CA 1
ATOM 753 C C . ILE A 1 97 ? 25.625 -4.623 -18.450 1.00 65.56 97 ILE A C 1
ATOM 755 O O . ILE A 1 97 ? 25.815 -5.517 -17.629 1.00 65.56 97 ILE A O 1
ATOM 759 N N . SER A 1 98 ? 25.308 -3.388 -18.062 1.00 62.59 98 SER A N 1
ATOM 760 C CA . SER A 1 98 ? 25.006 -3.030 -16.671 1.00 62.59 98 SER A CA 1
ATOM 761 C C . SER A 1 98 ? 23.632 -2.376 -16.608 1.00 62.59 98 SER A C 1
ATOM 763 O O . SER A 1 98 ? 23.410 -1.347 -17.240 1.00 62.59 98 SER A O 1
ATOM 765 N N . ILE A 1 99 ? 22.715 -2.972 -15.846 1.00 65.56 99 ILE A N 1
ATOM 766 C CA . ILE A 1 99 ? 21.381 -2.413 -15.611 1.00 65.56 99 ILE A CA 1
ATOM 767 C C . ILE A 1 99 ? 21.528 -1.281 -14.596 1.00 65.56 99 ILE A C 1
ATOM 769 O O . ILE A 1 99 ? 21.874 -1.525 -13.442 1.00 65.56 99 ILE A O 1
ATOM 773 N N . ILE A 1 100 ? 21.300 -0.044 -15.035 1.00 65.38 100 ILE A N 1
ATOM 774 C CA . ILE A 1 100 ? 21.409 1.142 -14.172 1.00 65.38 100 ILE A CA 1
ATOM 775 C C . ILE A 1 100 ? 20.121 1.328 -13.366 1.00 65.38 100 ILE A C 1
ATOM 777 O O . ILE A 1 100 ? 20.172 1.649 -12.182 1.00 65.38 100 ILE A O 1
ATOM 781 N N . GLN A 1 101 ? 18.971 1.109 -14.003 1.00 61.31 101 GLN A N 1
ATOM 782 C CA . GLN A 1 101 ? 17.661 1.299 -13.401 1.00 61.31 101 GLN A CA 1
ATOM 783 C C . GLN A 1 101 ? 16.627 0.426 -14.116 1.00 61.31 101 GLN A C 1
ATOM 785 O O . GLN A 1 101 ? 16.697 0.259 -15.333 1.00 61.31 101 GLN A O 1
ATOM 790 N N . LEU A 1 102 ? 15.677 -0.123 -13.360 1.00 64.12 102 LEU A N 1
ATOM 791 C CA . LEU A 1 102 ? 14.506 -0.814 -13.889 1.00 64.12 102 LEU A CA 1
ATOM 792 C C . LEU A 1 102 ? 13.282 -0.253 -13.179 1.00 64.12 102 LEU A C 1
ATOM 794 O O . LEU A 1 102 ? 13.138 -0.431 -11.974 1.00 64.12 102 LEU A O 1
ATOM 798 N N . ASN A 1 103 ? 12.433 0.438 -13.931 1.00 63.09 103 ASN A N 1
ATOM 799 C CA . ASN A 1 103 ? 11.179 0.975 -13.430 1.00 63.09 103 ASN A CA 1
ATOM 800 C C . ASN A 1 103 ? 10.051 0.463 -14.314 1.00 63.09 103 ASN A C 1
ATOM 802 O O . ASN A 1 103 ? 10.208 0.379 -15.536 1.00 63.09 103 ASN A O 1
ATOM 806 N N . ARG A 1 104 ? 8.895 0.207 -13.707 1.00 66.50 104 ARG A N 1
ATOM 807 C CA . ARG A 1 104 ? 7.655 0.113 -14.461 1.00 66.50 104 ARG A CA 1
ATOM 808 C C . ARG A 1 104 ? 7.362 1.470 -15.102 1.00 66.50 104 ARG A C 1
ATOM 810 O O . ARG A 1 104 ? 7.403 2.497 -14.432 1.00 66.50 104 ARG A O 1
ATOM 817 N N . PHE A 1 105 ? 7.114 1.473 -16.407 1.00 72.81 105 PHE A N 1
ATOM 818 C CA . PHE A 1 105 ? 6.882 2.707 -17.157 1.00 72.81 105 PHE A CA 1
ATOM 819 C C . PHE A 1 105 ? 5.395 3.061 -17.262 1.00 72.81 105 PHE A C 1
ATOM 821 O O . PHE A 1 105 ? 5.046 4.234 -17.244 1.00 72.81 105 PHE A O 1
ATOM 828 N N . ASP A 1 106 ? 4.528 2.049 -17.334 1.00 73.44 106 ASP A N 1
ATOM 829 C CA . ASP A 1 106 ? 3.080 2.142 -17.565 1.00 73.44 106 ASP A CA 1
ATOM 830 C C . ASP A 1 106 ? 2.238 2.147 -16.273 1.00 73.44 106 ASP A C 1
ATOM 832 O O . ASP A 1 106 ? 1.006 2.093 -16.319 1.00 73.44 106 ASP A O 1
ATOM 836 N N . GLY A 1 107 ? 2.882 2.206 -15.109 1.00 83.31 107 GLY A N 1
ATOM 837 C CA . GLY A 1 107 ? 2.203 2.216 -13.822 1.00 83.31 107 GLY A CA 1
ATOM 838 C C . GLY A 1 107 ? 3.102 2.654 -12.678 1.00 83.31 107 GLY A C 1
ATOM 839 O O . GLY A 1 107 ? 4.325 2.541 -12.735 1.00 83.31 107 GLY A O 1
ATOM 840 N N . CYS A 1 108 ? 2.472 3.177 -11.639 1.00 87.31 108 CYS A N 1
ATOM 841 C CA . CYS A 1 108 ? 3.122 3.611 -10.427 1.00 87.31 108 CYS A CA 1
ATOM 842 C C . CYS A 1 108 ? 3.428 2.391 -9.544 1.00 87.31 108 CYS A C 1
ATOM 844 O O . CYS A 1 108 ? 2.539 1.555 -9.343 1.00 87.31 108 CYS A O 1
ATOM 846 N N . PRO A 1 109 ? 4.657 2.282 -9.008 1.00 85.62 109 PRO A N 1
ATOM 847 C CA . PRO A 1 109 ? 5.044 1.165 -8.154 1.00 85.62 109 PRO A CA 1
ATOM 848 C C . PRO A 1 109 ? 4.305 1.217 -6.816 1.00 85.62 109 PRO A C 1
ATOM 850 O O . PRO A 1 109 ? 3.864 2.289 -6.385 1.00 85.62 109 PRO A O 1
ATOM 853 N N . SER A 1 110 ? 4.229 0.078 -6.127 1.00 87.38 110 SER A N 1
ATOM 854 C CA . SER A 1 110 ? 3.725 0.028 -4.752 1.00 87.38 110 SER A CA 1
ATOM 855 C C . SER A 1 110 ? 4.479 1.015 -3.858 1.00 87.38 110 SER A C 1
ATOM 857 O O . SER A 1 110 ? 5.698 1.177 -3.964 1.00 87.38 110 SER A O 1
ATOM 859 N N . ASN A 1 111 ? 3.750 1.715 -2.996 1.00 89.19 111 ASN A N 1
ATOM 860 C CA . ASN A 1 111 ? 4.299 2.768 -2.143 1.00 89.19 111 ASN A CA 1
ATOM 861 C C . ASN A 1 111 ? 3.494 2.852 -0.843 1.00 89.19 111 ASN A C 1
ATOM 863 O O . ASN A 1 111 ? 2.364 2.387 -0.794 1.00 89.19 111 ASN A O 1
ATOM 867 N N . SER A 1 112 ? 4.017 3.507 0.185 1.00 90.38 112 SER A N 1
ATOM 868 C CA . SER A 1 112 ? 3.290 3.766 1.426 1.00 90.38 112 SER A CA 1
ATOM 869 C C . SER A 1 112 ? 3.247 5.258 1.726 1.00 90.38 112 SER A C 1
ATOM 871 O O . SER A 1 112 ? 4.113 6.034 1.319 1.00 90.38 112 SER A O 1
ATOM 873 N N . THR A 1 113 ? 2.211 5.697 2.427 1.00 91.56 113 THR A N 1
ATOM 874 C CA . THR A 1 113 ? 2.141 7.053 2.979 1.00 91.56 113 THR A CA 1
ATOM 875 C C . THR A 1 113 ? 1.884 6.978 4.466 1.00 91.56 113 THR A C 1
ATOM 877 O O . THR A 1 113 ? 0.972 6.282 4.896 1.00 91.56 113 THR A O 1
ATOM 880 N N . ILE A 1 114 ? 2.680 7.720 5.232 1.00 91.06 114 ILE A N 1
ATOM 881 C CA . ILE A 1 114 ? 2.556 7.804 6.683 1.00 91.06 114 ILE A CA 1
ATOM 882 C C . ILE A 1 114 ? 1.711 9.028 7.034 1.00 91.06 114 ILE A C 1
ATOM 884 O O . ILE A 1 114 ? 2.029 10.146 6.620 1.00 91.06 114 ILE A O 1
ATOM 888 N N . ILE A 1 115 ? 0.641 8.810 7.792 1.00 90.38 115 ILE A N 1
ATOM 889 C CA . ILE A 1 115 ? -0.202 9.854 8.371 1.00 90.38 115 ILE A CA 1
ATOM 890 C C . ILE A 1 115 ? 0.198 10.001 9.845 1.00 90.38 115 ILE A C 1
ATOM 892 O O . ILE A 1 115 ? -0.101 9.101 10.642 1.00 90.38 115 ILE A O 1
ATOM 896 N N . PRO A 1 116 ? 0.839 11.116 10.234 1.00 91.12 116 PRO A N 1
ATOM 897 C CA . PRO A 1 116 ? 1.294 11.300 11.604 1.00 91.12 116 PRO A CA 1
ATOM 898 C C . PRO A 1 116 ? 0.116 11.360 12.582 1.00 91.12 116 PRO A C 1
ATOM 900 O O . PRO A 1 116 ? -1.002 11.746 12.207 1.00 91.12 116 PRO A O 1
ATOM 903 N N . SER A 1 117 ? 0.345 10.953 13.828 1.00 91.06 117 SER A N 1
ATOM 904 C CA . SER A 1 117 ? -0.621 11.138 14.919 1.00 91.06 117 SER A CA 1
ATOM 905 C C . SER A 1 117 ? -0.814 12.613 15.281 1.00 91.06 117 SER A C 1
ATOM 907 O O . SER A 1 117 ? 0.011 13.471 14.956 1.00 91.06 117 SER A O 1
ATOM 909 N N . GLN A 1 118 ? -1.928 12.933 15.943 1.00 89.31 118 GLN A N 1
ATOM 910 C CA . GLN A 1 118 ? -2.256 14.321 16.290 1.00 89.31 118 GLN A CA 1
ATOM 911 C C . GLN A 1 118 ? -1.411 14.825 17.465 1.00 89.31 118 GLN A C 1
ATOM 913 O O . GLN A 1 118 ? -1.071 16.007 17.512 1.00 89.31 118 GLN A O 1
ATOM 918 N N . SER A 1 119 ? -1.041 13.935 18.387 1.00 90.12 119 SER A N 1
ATOM 919 C CA . SER A 1 119 ? -0.102 14.223 19.480 1.00 90.12 119 SER A CA 1
ATOM 920 C C . SER A 1 119 ? 1.372 14.200 19.071 1.00 90.12 119 SER A C 1
ATOM 922 O O . SER A 1 119 ? 2.206 14.720 19.813 1.00 90.12 119 SER A O 1
ATOM 924 N N . GLY A 1 120 ? 1.709 13.614 17.918 1.00 88.62 120 GLY A N 1
ATOM 925 C CA . GLY A 1 120 ? 3.092 13.385 17.494 1.00 88.62 120 GLY A CA 1
ATOM 926 C C . GLY A 1 120 ? 3.737 12.127 18.090 1.00 88.62 120 GLY A C 1
ATOM 927 O O . GLY A 1 120 ? 4.943 11.938 17.940 1.00 88.62 120 GLY A O 1
ATOM 928 N N . ASP A 1 121 ? 2.964 11.266 18.756 1.00 88.88 121 ASP A N 1
ATOM 929 C CA . ASP A 1 121 ? 3.387 9.912 19.114 1.00 88.88 121 ASP A CA 1
ATOM 930 C C . ASP A 1 121 ? 3.496 9.036 17.856 1.00 88.88 121 ASP A C 1
ATOM 932 O O . ASP A 1 121 ? 2.490 8.700 17.228 1.00 88.88 121 ASP A O 1
ATOM 936 N N . THR A 1 122 ? 4.720 8.653 17.494 1.00 88.94 122 THR A N 1
ATOM 937 C CA . THR A 1 122 ? 5.003 7.856 16.291 1.00 88.94 122 THR A CA 1
ATOM 938 C C . THR A 1 122 ? 4.478 6.422 16.375 1.00 88.94 122 THR A C 1
ATOM 940 O O . THR A 1 122 ? 4.364 5.755 15.353 1.00 88.94 122 THR A O 1
ATOM 943 N N . SER A 1 123 ? 4.164 5.917 17.576 1.00 86.88 123 SER A N 1
ATOM 944 C CA . SER A 1 123 ? 3.553 4.585 17.739 1.00 86.88 123 SER A CA 1
ATOM 945 C C . SER A 1 123 ? 2.092 4.537 17.277 1.00 86.88 123 SER A C 1
ATOM 947 O O . SER A 1 123 ? 1.519 3.461 17.120 1.00 86.88 123 SER A O 1
ATOM 949 N N . LEU A 1 124 ? 1.495 5.709 17.044 1.00 86.31 124 LEU A N 1
ATOM 950 C CA . LEU A 1 124 ? 0.139 5.877 16.538 1.00 86.31 124 LEU A CA 1
ATOM 951 C C . LEU A 1 124 ? 0.131 6.366 15.084 1.00 86.31 124 LEU A C 1
ATOM 953 O O . LEU A 1 124 ? -0.901 6.828 14.602 1.00 86.31 124 LEU A O 1
ATOM 957 N N . ASP A 1 125 ? 1.255 6.326 14.375 1.00 89.00 125 ASP A N 1
ATOM 958 C CA . ASP A 1 125 ? 1.285 6.689 12.960 1.00 89.00 125 ASP A CA 1
ATOM 959 C C . ASP A 1 125 ? 0.541 5.643 12.120 1.00 89.00 125 ASP A C 1
ATOM 961 O O . ASP A 1 125 ? 0.659 4.441 12.340 1.00 89.00 125 ASP A O 1
ATOM 965 N N . ILE A 1 126 ? -0.235 6.097 11.134 1.00 86.50 126 ILE A N 1
ATOM 966 C CA . ILE A 1 126 ? -0.972 5.203 10.231 1.00 86.50 126 ILE A CA 1
ATOM 967 C C . ILE A 1 126 ? -0.204 5.091 8.920 1.00 86.50 126 ILE A C 1
ATOM 969 O O . ILE A 1 126 ? 0.056 6.102 8.266 1.00 86.50 126 ILE A O 1
ATOM 973 N N . SER A 1 127 ? 0.111 3.866 8.504 1.00 88.00 127 SER A N 1
ATOM 974 C CA . SER A 1 127 ? 0.715 3.589 7.200 1.00 88.00 127 SER A CA 1
ATOM 975 C C . SER A 1 127 ? -0.347 3.129 6.204 1.00 88.00 127 SER A C 1
ATOM 977 O O . SER A 1 127 ? -0.909 2.047 6.342 1.00 88.00 127 SER A O 1
ATOM 979 N N . VAL A 1 128 ? -0.625 3.947 5.189 1.00 88.88 128 VAL A N 1
ATOM 980 C CA . VAL A 1 128 ? -1.504 3.589 4.067 1.00 88.88 128 VAL A CA 1
ATOM 981 C C . VAL A 1 128 ? -0.662 2.954 2.966 1.00 88.88 128 VAL A C 1
ATOM 983 O O . VAL A 1 128 ? 0.200 3.627 2.393 1.00 88.88 128 VAL A O 1
ATOM 986 N N . HIS A 1 129 ? -0.909 1.680 2.660 1.00 89.81 129 HIS A N 1
ATOM 987 C CA . HIS A 1 129 ? -0.244 0.970 1.568 1.00 89.81 129 HIS A CA 1
ATOM 988 C C . HIS A 1 129 ? -0.988 1.162 0.244 1.00 89.81 129 HIS A C 1
ATOM 990 O O . HIS A 1 129 ? -2.162 0.834 0.110 1.00 89.81 129 HIS A O 1
ATOM 996 N N . TRP A 1 130 ? -0.282 1.678 -0.757 1.00 90.06 130 TRP A N 1
ATOM 997 C CA . TRP A 1 130 ? -0.768 1.858 -2.118 1.00 90.06 130 TRP A CA 1
ATOM 998 C C . TRP A 1 130 ? -0.322 0.678 -2.977 1.00 90.06 130 TRP A C 1
ATOM 1000 O O . TRP A 1 130 ? 0.889 0.448 -3.094 1.00 90.06 130 TRP A O 1
ATOM 1010 N N . PRO A 1 131 ? -1.257 -0.049 -3.606 1.00 87.50 131 PRO A N 1
ATOM 1011 C CA . PRO A 1 131 ? -0.903 -1.099 -4.538 1.00 87.50 131 PRO A CA 1
ATOM 1012 C C . PRO A 1 131 ? -0.338 -0.502 -5.826 1.00 87.50 131 PRO A C 1
ATOM 1014 O O . PRO A 1 131 ? -0.615 0.641 -6.206 1.00 87.50 131 PRO A O 1
ATOM 1017 N N . GLU A 1 132 ? 0.415 -1.323 -6.540 1.00 85.44 132 GLU A N 1
ATOM 1018 C CA . GLU A 1 132 ? 0.831 -1.038 -7.904 1.00 85.44 132 GLU A CA 1
ATOM 1019 C C . GLU A 1 132 ? -0.385 -0.691 -8.784 1.00 85.44 132 GLU A C 1
ATOM 1021 O O . GLU A 1 132 ? -1.386 -1.411 -8.801 1.00 85.44 132 GLU A O 1
ATOM 1026 N N . THR A 1 133 ? -0.324 0.438 -9.495 1.00 85.94 133 THR A N 1
ATOM 1027 C CA . THR A 1 133 ? -1.490 1.013 -10.189 1.00 85.94 133 THR A CA 1
ATOM 1028 C C . THR A 1 133 ? -1.102 1.536 -11.568 1.00 85.94 133 THR A C 1
ATOM 1030 O O . THR A 1 133 ? -0.067 2.171 -11.720 1.00 85.94 133 THR A O 1
ATOM 1033 N N . ASN A 1 134 ? -1.922 1.284 -12.589 1.00 83.69 134 ASN A N 1
ATOM 1034 C CA . ASN A 1 134 ? -1.653 1.728 -13.964 1.00 83.69 134 ASN A CA 1
ATOM 1035 C C . ASN A 1 134 ? -1.769 3.259 -14.113 1.00 83.69 134 ASN A C 1
ATOM 1037 O O . ASN A 1 134 ? -2.553 3.889 -13.402 1.00 83.69 134 ASN A O 1
ATOM 1041 N N . ILE A 1 135 ? -1.073 3.842 -15.097 1.00 87.19 135 ILE A N 1
ATOM 1042 C CA . ILE A 1 135 ? -1.275 5.252 -15.485 1.00 87.19 135 ILE A CA 1
ATOM 1043 C C . ILE A 1 135 ? -2.751 5.499 -15.814 1.00 87.19 135 ILE A C 1
ATOM 1045 O O . ILE A 1 135 ? -3.387 4.714 -16.521 1.00 87.19 135 ILE A O 1
ATOM 1049 N N . GLY A 1 136 ? -3.285 6.618 -15.327 1.00 86.62 136 GLY A N 1
ATOM 1050 C CA . GLY A 1 136 ? -4.668 7.022 -15.562 1.00 86.62 136 GLY A CA 1
ATOM 1051 C C . GLY A 1 136 ? -5.670 6.388 -14.601 1.00 86.62 136 GLY A C 1
ATOM 1052 O O . GLY A 1 136 ? -6.868 6.631 -14.735 1.00 86.62 136 GLY A O 1
ATOM 1053 N N . VAL A 1 137 ? -5.202 5.580 -13.645 1.00 89.69 137 VAL A N 1
ATOM 1054 C CA . VAL A 1 137 ? -6.049 4.899 -12.664 1.00 89.69 137 VAL A CA 1
ATOM 1055 C C . VAL A 1 137 ? -5.871 5.526 -11.284 1.00 89.69 137 VAL A C 1
ATOM 1057 O O . VAL A 1 137 ? -4.765 5.853 -10.849 1.00 89.69 137 VAL A O 1
ATOM 1060 N N . GLU A 1 138 ? -6.991 5.684 -10.586 1.00 92.56 138 GLU A N 1
ATOM 1061 C CA . GLU A 1 138 ? -7.023 6.042 -9.173 1.00 92.56 138 GLU A CA 1
ATOM 1062 C C . GLU A 1 138 ? -6.985 4.771 -8.320 1.00 92.56 138 GLU A C 1
ATOM 1064 O O . GLU A 1 138 ? -7.823 3.879 -8.466 1.00 92.56 138 GLU A O 1
ATOM 1069 N N . ALA A 1 139 ? -5.985 4.680 -7.446 1.00 91.44 139 ALA A N 1
ATOM 1070 C CA . ALA A 1 139 ? -5.900 3.649 -6.429 1.00 91.44 139 ALA A CA 1
ATOM 1071 C C . ALA A 1 139 ? -6.839 4.006 -5.277 1.00 91.44 139 ALA A C 1
ATOM 1073 O O . ALA A 1 139 ? -6.764 5.113 -4.739 1.00 91.44 139 ALA A O 1
ATOM 1074 N N . ILE A 1 140 ? -7.686 3.055 -4.892 1.00 90.62 140 ILE A N 1
ATOM 1075 C CA . ILE A 1 140 ? -8.626 3.190 -3.780 1.00 90.62 140 ILE A CA 1
ATOM 1076 C C . ILE A 1 140 ? -8.295 2.100 -2.773 1.00 90.62 140 ILE A C 1
ATOM 1078 O O . ILE A 1 140 ? -8.309 0.916 -3.119 1.00 90.62 140 ILE A O 1
ATOM 1082 N N . VAL A 1 141 ? -8.000 2.499 -1.541 1.00 88.25 141 VAL A N 1
ATOM 1083 C CA . VAL A 1 141 ? -7.677 1.580 -0.445 1.00 88.25 141 VAL A CA 1
ATOM 1084 C C . VAL A 1 141 ? -8.498 1.924 0.788 1.00 88.25 141 VAL A C 1
ATOM 1086 O O . VAL A 1 141 ? -8.941 3.061 0.961 1.00 88.25 141 VAL A O 1
ATOM 1089 N N . ASP A 1 142 ? -8.734 0.931 1.635 1.00 84.38 142 ASP A N 1
ATOM 1090 C CA . ASP A 1 142 ? -9.395 1.144 2.918 1.00 84.38 142 ASP A CA 1
ATOM 1091 C C . ASP A 1 142 ? -8.462 1.895 3.869 1.00 84.38 142 ASP A C 1
ATOM 1093 O O . ASP A 1 142 ? -7.250 1.662 3.876 1.00 84.38 142 ASP A O 1
ATOM 1097 N N . CYS A 1 143 ? -9.017 2.776 4.702 1.00 83.00 143 CYS A N 1
ATOM 1098 C CA . CYS A 1 143 ? -8.229 3.379 5.768 1.00 83.00 143 CYS A CA 1
ATOM 1099 C C . CYS A 1 143 ? -7.759 2.296 6.767 1.00 83.00 143 CYS A C 1
ATOM 1101 O O . CYS A 1 143 ? -8.594 1.549 7.289 1.00 83.00 143 CYS A O 1
ATOM 1103 N N . PRO A 1 144 ? -6.451 2.207 7.079 1.00 78.06 144 PRO A N 1
ATOM 1104 C CA . PRO A 1 144 ? -5.937 1.198 8.000 1.00 78.06 144 PRO A CA 1
ATOM 1105 C C . PRO A 1 144 ? -6.397 1.469 9.432 1.00 78.06 144 PRO A C 1
ATOM 1107 O O . PRO A 1 144 ? -6.309 2.597 9.910 1.00 78.06 144 PRO A O 1
ATOM 1110 N N . CYS A 1 145 ? -6.818 0.426 10.144 1.00 72.75 145 CYS A N 1
ATOM 1111 C CA . CYS A 1 145 ? -7.068 0.464 11.585 1.00 72.75 145 CYS A CA 1
ATOM 1112 C C . CYS A 1 145 ? -6.122 -0.540 12.262 1.00 72.75 145 CYS A C 1
ATOM 1114 O O . CYS A 1 145 ? -6.464 -1.712 12.428 1.00 72.75 145 CYS A O 1
ATOM 1116 N N . GLY A 1 146 ? -4.919 -0.069 12.612 1.00 58.75 146 GLY A N 1
ATOM 1117 C CA . GLY A 1 146 ? -3.835 -0.860 13.209 1.00 58.75 146 GLY A CA 1
ATOM 1118 C C . GLY A 1 146 ? -2.767 -1.306 12.197 1.00 58.75 146 GLY A C 1
ATOM 1119 O O . GLY A 1 146 ? -2.852 -0.994 11.010 1.00 58.75 146 GLY A O 1
ATOM 1120 N N . ASP A 1 147 ? -1.763 -2.049 12.670 1.00 48.12 147 ASP A N 1
ATOM 1121 C CA . ASP A 1 147 ? -0.478 -2.259 11.969 1.00 48.12 147 ASP A CA 1
ATOM 1122 C C . ASP A 1 147 ? -0.449 -3.243 10.775 1.00 48.12 147 ASP A C 1
ATOM 1124 O O . ASP A 1 147 ? 0.636 -3.548 10.294 1.00 48.12 147 ASP A O 1
ATOM 1128 N N . ASN A 1 148 ? -1.562 -3.781 10.260 1.00 47.66 148 ASN A N 1
ATOM 1129 C CA . ASN A 1 148 ? -1.466 -4.939 9.342 1.00 47.66 148 ASN A CA 1
ATOM 1130 C C . ASN A 1 148 ? -2.517 -5.032 8.223 1.00 47.66 148 ASN A C 1
ATOM 1132 O O . ASN A 1 148 ? -3.082 -6.103 8.020 1.00 47.66 148 ASN A O 1
ATOM 1136 N N . ASP A 1 149 ? -2.789 -3.948 7.481 1.00 44.91 149 ASP A N 1
ATOM 1137 C CA . ASP A 1 149 ? -3.637 -3.950 6.257 1.00 44.91 149 ASP A CA 1
ATOM 1138 C C . ASP A 1 149 ? -5.056 -4.529 6.415 1.00 44.91 149 ASP A C 1
ATOM 1140 O O . ASP A 1 149 ? -5.843 -4.612 5.473 1.00 44.91 149 ASP A O 1
ATOM 1144 N N . THR A 1 150 ? -5.436 -4.912 7.625 1.00 45.81 150 THR A N 1
ATOM 1145 C CA . THR A 1 150 ? -6.766 -5.371 7.929 1.00 45.81 150 THR A CA 1
ATOM 1146 C C . THR A 1 150 ? -7.599 -4.136 8.178 1.00 45.81 150 THR A C 1
ATOM 1148 O O . THR A 1 150 ? -7.586 -3.574 9.279 1.00 45.81 150 THR A O 1
ATOM 1151 N N . SER A 1 151 ? -8.315 -3.710 7.141 1.00 46.56 151 SER A N 1
ATOM 1152 C CA . SER A 1 151 ? -9.388 -2.743 7.284 1.00 46.56 151 SER A CA 1
ATOM 1153 C C . SER A 1 151 ? -10.253 -3.130 8.482 1.00 46.56 151 SER A C 1
ATOM 1155 O O . SER A 1 151 ? -10.511 -4.315 8.756 1.00 46.56 151 SER A O 1
ATOM 1157 N N . SER A 1 152 ? -10.624 -2.134 9.286 1.00 43.47 152 SER A N 1
ATOM 1158 C CA . SER A 1 152 ? -11.723 -2.327 10.221 1.00 43.47 152 SER A CA 1
ATOM 1159 C C . SER A 1 152 ? -12.900 -2.775 9.370 1.00 43.47 152 SER A C 1
ATOM 1161 O O . SER A 1 152 ? -13.263 -2.115 8.394 1.00 43.47 152 SER A O 1
ATOM 1163 N N . SER A 1 153 ? -13.401 -3.969 9.661 1.00 41.00 153 SER A N 1
ATOM 1164 C CA . SER A 1 153 ? -14.477 -4.612 8.923 1.00 41.00 153 SER A CA 1
ATOM 1165 C C . SER A 1 153 ? -15.603 -3.606 8.667 1.00 41.00 153 SER A C 1
ATOM 1167 O O . SER A 1 153 ? -16.312 -3.236 9.599 1.00 41.00 153 SER A O 1
ATOM 1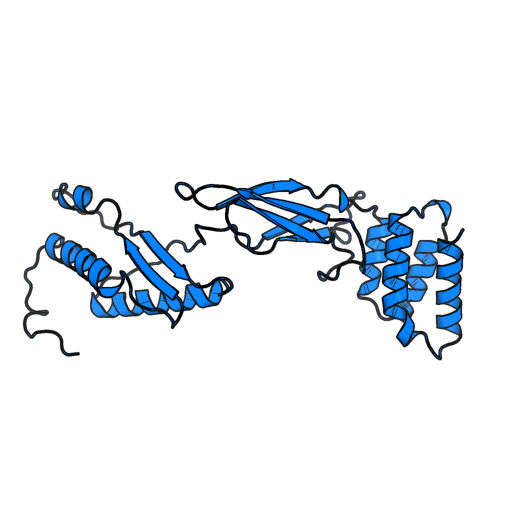169 N N . GLY A 1 154 ? -15.743 -3.150 7.420 1.00 43.34 154 GLY A N 1
ATOM 1170 C CA . GLY A 1 154 ? -16.851 -2.294 6.996 1.00 43.34 154 GLY A CA 1
ATOM 1171 C C . GLY A 1 154 ? -16.672 -0.781 7.142 1.00 43.34 154 GLY A C 1
ATOM 1172 O O . GLY A 1 154 ? -17.677 -0.080 7.058 1.00 43.34 154 GLY A O 1
ATOM 1173 N N . SER A 1 155 ? -15.461 -0.238 7.324 1.00 52.59 155 SER A N 1
ATOM 1174 C CA . SER A 1 155 ? -15.305 1.219 7.214 1.00 52.59 155 SER A CA 1
ATOM 1175 C C . SER A 1 155 ? -15.522 1.679 5.762 1.00 52.59 155 SER A C 1
ATOM 1177 O O . SER A 1 155 ? -14.789 1.323 4.843 1.00 52.59 155 SER A O 1
ATOM 1179 N N . GLU A 1 156 ? -16.544 2.511 5.540 1.00 60.88 156 GLU A N 1
ATOM 1180 C CA . GLU A 1 156 ? -16.765 3.238 4.275 1.00 60.88 156 GLU A CA 1
ATOM 1181 C C . GLU A 1 156 ? -15.651 4.266 3.988 1.00 60.88 156 GLU A C 1
ATOM 1183 O O . GLU A 1 156 ? -15.670 4.934 2.956 1.00 60.88 156 GLU A O 1
ATOM 1188 N N . LEU A 1 157 ? -14.681 4.394 4.899 1.00 77.94 157 LEU A N 1
ATOM 1189 C CA . LEU A 1 157 ? -13.605 5.368 4.850 1.00 77.94 157 LEU A CA 1
ATOM 1190 C C . LEU A 1 157 ? -12.508 4.885 3.905 1.00 77.94 157 LEU A C 1
ATOM 1192 O O . LEU A 1 157 ? -11.837 3.879 4.151 1.00 77.94 157 LEU A O 1
ATOM 1196 N N . LYS A 1 158 ? -12.338 5.623 2.812 1.00 86.06 158 LYS A N 1
ATOM 1197 C CA . LYS A 1 158 ? -11.400 5.292 1.741 1.00 86.06 158 LYS A CA 1
ATOM 1198 C C . LYS A 1 158 ? -10.304 6.342 1.643 1.00 86.06 158 LYS A C 1
ATOM 1200 O O . LYS A 1 158 ? -10.553 7.535 1.827 1.00 86.06 158 LYS A O 1
ATOM 1205 N N . ALA A 1 159 ? -9.107 5.886 1.297 1.00 90.56 159 ALA A N 1
ATOM 1206 C CA . ALA A 1 159 ? -8.022 6.729 0.828 1.00 90.56 159 ALA A CA 1
ATOM 1207 C C . ALA A 1 159 ? -7.879 6.589 -0.688 1.00 90.56 159 ALA A C 1
ATOM 1209 O O . ALA A 1 159 ? -8.042 5.499 -1.245 1.00 90.56 159 ALA A O 1
ATOM 1210 N N . PHE A 1 160 ? -7.523 7.691 -1.337 1.00 93.19 160 PHE A N 1
ATOM 1211 C CA . PHE A 1 160 ? -7.402 7.778 -2.785 1.00 93.19 160 PHE A CA 1
ATOM 1212 C C . PHE A 1 160 ? -6.021 8.284 -3.170 1.00 93.19 160 PHE A C 1
ATOM 1214 O O . PHE A 1 160 ? -5.465 9.190 -2.539 1.00 93.19 160 PHE A O 1
ATOM 1221 N N . ARG A 1 161 ? -5.465 7.725 -4.241 1.00 94.81 161 ARG A N 1
ATOM 1222 C CA . ARG A 1 161 ? -4.242 8.253 -4.838 1.00 94.81 161 ARG A CA 1
ATOM 1223 C C . ARG A 1 161 ? -4.241 8.046 -6.335 1.00 94.81 161 ARG A C 1
ATOM 1225 O O . ARG A 1 161 ? -4.434 6.935 -6.819 1.00 94.81 161 ARG A O 1
ATOM 1232 N N . TYR A 1 162 ? -3.975 9.112 -7.077 1.00 94.38 162 TYR A N 1
ATOM 1233 C CA . TYR A 1 162 ? -3.982 9.056 -8.533 1.00 94.38 1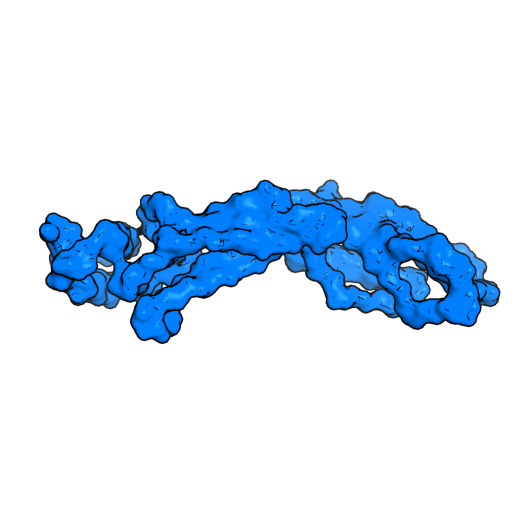62 TYR A CA 1
ATOM 1234 C C . TYR A 1 162 ? -2.597 8.720 -9.097 1.00 94.38 162 TYR A C 1
ATOM 1236 O O . TYR A 1 162 ? -1.610 9.421 -8.822 1.00 94.38 162 TYR A O 1
ATOM 1244 N N . CYS A 1 163 ? -2.533 7.670 -9.920 1.00 92.25 163 CYS A N 1
ATOM 1245 C CA . CYS A 1 163 ? -1.364 7.379 -10.737 1.00 92.25 163 CYS A CA 1
ATOM 1246 C C . CYS A 1 163 ? -1.462 8.153 -12.059 1.00 92.25 163 CYS A C 1
ATOM 1248 O O . CYS A 1 163 ? -2.202 7.781 -12.971 1.00 92.25 163 CYS A O 1
ATOM 1250 N N . GLY A 1 164 ? -0.734 9.265 -12.139 1.00 90.69 164 GLY A N 1
ATOM 1251 C CA . GLY A 1 164 ? -0.688 10.131 -13.311 1.00 90.69 164 GLY A CA 1
ATOM 1252 C C . GLY A 1 164 ? 0.507 9.832 -14.212 1.00 90.69 164 GLY A C 1
ATOM 1253 O O . GLY A 1 164 ? 1.098 8.753 -14.162 1.00 90.69 164 GLY A O 1
ATOM 1254 N N . GLY A 1 165 ? 0.884 10.829 -15.009 1.00 86.25 165 GLY A N 1
ATOM 1255 C CA . GLY A 1 165 ? 1.957 10.716 -15.992 1.00 86.25 165 GLY A CA 1
ATOM 1256 C C . GLY A 1 165 ? 1.445 10.357 -17.383 1.00 86.25 165 GLY A C 1
ATOM 1257 O O . GLY A 1 165 ? 0.245 10.392 -17.657 1.00 86.25 165 GLY A O 1
ATOM 1258 N N . ASP A 1 166 ? 2.380 10.050 -18.273 1.00 81.25 166 ASP A N 1
ATOM 1259 C CA . ASP A 1 166 ? 2.117 9.679 -19.659 1.00 81.25 166 ASP A CA 1
ATOM 1260 C C . ASP A 1 166 ? 3.216 8.738 -20.177 1.00 81.25 166 ASP A C 1
ATOM 1262 O O . ASP A 1 166 ? 4.225 8.501 -19.515 1.00 81.25 166 ASP A O 1
ATOM 1266 N N . PHE A 1 167 ? 3.043 8.213 -21.390 1.00 73.56 167 PHE A N 1
ATOM 1267 C CA . PHE A 1 167 ? 4.038 7.345 -22.028 1.00 73.56 167 PHE A CA 1
ATOM 1268 C C . PHE A 1 167 ? 5.262 8.096 -22.587 1.00 73.56 167 PHE A C 1
ATOM 1270 O O . PHE A 1 167 ? 6.055 7.506 -23.315 1.00 73.56 167 PHE A O 1
ATOM 1277 N N . THR A 1 168 ? 5.428 9.383 -22.278 1.00 70.38 168 THR A N 1
ATOM 1278 C CA . THR A 1 168 ? 6.626 10.166 -22.629 1.00 70.38 168 THR A CA 1
ATOM 1279 C C . THR A 1 168 ? 7.542 10.316 -21.416 1.00 70.38 168 THR A C 1
ATOM 1281 O O . THR A 1 168 ? 8.752 10.142 -21.524 1.00 70.38 168 THR A O 1
ATOM 1284 N N . ASN A 1 169 ? 6.960 10.604 -20.251 1.00 73.00 169 ASN A N 1
ATOM 1285 C CA . ASN A 1 169 ? 7.663 10.916 -19.007 1.00 73.00 169 ASN A CA 1
ATOM 1286 C C . ASN A 1 169 ? 7.567 9.790 -17.961 1.00 73.00 169 ASN A C 1
ATOM 1288 O O . ASN A 1 169 ? 8.277 9.828 -16.957 1.00 73.00 169 ASN A O 1
ATOM 1292 N N . GLY A 1 170 ? 6.723 8.785 -18.208 1.00 76.94 170 GLY A N 1
ATOM 1293 C CA . GLY A 1 170 ? 6.472 7.655 -17.319 1.00 76.94 170 GLY A CA 1
ATOM 1294 C C . GLY A 1 170 ? 5.404 7.937 -16.262 1.00 76.94 170 GLY A C 1
ATOM 1295 O O . GLY A 1 170 ? 4.916 9.060 -16.102 1.00 76.94 170 GLY A O 1
ATOM 1296 N N . ALA A 1 171 ? 5.032 6.882 -15.539 1.00 86.25 171 ALA A N 1
ATOM 1297 C CA . ALA A 1 171 ? 4.059 6.943 -14.459 1.00 86.25 171 ALA A CA 1
ATOM 1298 C C . ALA A 1 171 ? 4.598 7.688 -13.231 1.00 86.25 171 ALA A C 1
ATOM 1300 O O . ALA A 1 171 ? 5.739 7.481 -12.809 1.00 86.25 171 ALA A O 1
ATOM 1301 N N . LEU A 1 172 ? 3.752 8.503 -12.601 1.00 89.50 172 LEU A N 1
ATOM 1302 C CA . LEU A 1 172 ? 4.094 9.182 -11.355 1.00 89.50 172 LEU A CA 1
ATOM 1303 C C . LEU A 1 172 ? 2.895 9.239 -10.414 1.00 89.50 172 LEU A C 1
ATOM 1305 O O . LEU A 1 172 ? 1.795 9.641 -10.796 1.00 89.50 172 LEU A O 1
ATOM 1309 N N . TRP A 1 173 ? 3.128 8.894 -9.148 1.00 92.00 173 TRP A N 1
ATOM 1310 C CA . TRP A 1 173 ? 2.155 9.136 -8.093 1.00 92.00 173 TRP A CA 1
ATOM 1311 C C . TRP A 1 173 ? 1.952 10.635 -7.901 1.00 92.00 173 TRP A C 1
ATOM 1313 O O . TRP A 1 173 ? 2.902 11.356 -7.595 1.00 92.00 173 TRP A O 1
ATOM 1323 N N . THR A 1 174 ? 0.712 11.091 -8.032 1.00 89.19 174 THR A N 1
ATOM 1324 C CA . THR A 1 174 ? 0.364 12.505 -7.866 1.00 89.19 174 THR A CA 1
ATOM 1325 C C . THR A 1 174 ? -0.524 12.691 -6.636 1.00 89.19 174 THR A C 1
ATOM 1327 O O . THR A 1 174 ? -0.143 12.251 -5.549 1.00 89.19 174 THR A O 1
ATOM 1330 N N . THR A 1 175 ? -1.668 13.362 -6.783 1.00 87.06 175 THR A N 1
ATOM 1331 C CA . THR A 1 175 ? -2.569 13.763 -5.702 1.00 87.06 175 THR A CA 1
ATOM 1332 C C . THR A 1 175 ? -2.895 12.591 -4.786 1.00 87.06 175 THR A C 1
ATOM 1334 O O . THR A 1 175 ? -3.256 11.505 -5.245 1.00 87.06 175 THR A O 1
ATOM 1337 N N . ILE A 1 176 ? -2.763 12.844 -3.488 1.00 93.94 176 ILE A N 1
ATOM 1338 C CA . ILE A 1 176 ? -3.108 11.927 -2.413 1.00 93.94 176 ILE A CA 1
ATOM 1339 C C . ILE A 1 176 ? -4.242 12.539 -1.595 1.00 93.94 176 ILE A C 1
ATOM 1341 O O . ILE A 1 176 ? -4.148 13.693 -1.176 1.00 93.94 176 ILE A O 1
ATOM 1345 N N . ASP A 1 177 ? -5.297 11.765 -1.370 1.00 93.81 177 ASP A N 1
ATOM 1346 C CA . ASP A 1 177 ? -6.375 12.100 -0.450 1.00 93.81 177 ASP A CA 1
ATOM 1347 C C . ASP A 1 177 ? -6.474 11.019 0.625 1.00 93.81 177 ASP A C 1
ATOM 1349 O O . ASP A 1 177 ? -6.902 9.890 0.391 1.00 93.81 177 ASP A O 1
ATOM 1353 N N . VAL A 1 178 ? -6.030 11.389 1.821 1.00 90.62 178 VAL A N 1
ATOM 1354 C CA . VAL A 1 178 ? -6.064 10.565 3.036 1.00 90.62 178 VAL A CA 1
ATOM 1355 C C . VAL A 1 178 ? -6.899 11.228 4.132 1.00 90.62 178 VAL A C 1
ATOM 1357 O O . VAL A 1 178 ? -6.792 10.872 5.305 1.00 90.62 178 VAL A O 1
ATOM 1360 N N . SER A 1 179 ? -7.717 12.222 3.774 1.00 87.62 179 SER A N 1
ATOM 1361 C CA . SER A 1 179 ? -8.477 13.033 4.732 1.00 87.62 179 SER A CA 1
ATOM 1362 C C . SER A 1 179 ? -9.393 12.190 5.624 1.00 87.62 179 SER A C 1
ATOM 1364 O O . SER A 1 179 ? -9.498 12.449 6.823 1.00 87.62 179 SER A O 1
ATOM 1366 N N . GLN A 1 180 ? -9.981 11.132 5.062 1.00 84.69 180 GLN A N 1
ATOM 1367 C CA . GLN A 1 180 ? -10.868 10.205 5.768 1.00 84.69 180 GLN A CA 1
ATOM 1368 C C . GLN A 1 180 ? -10.133 9.266 6.737 1.00 84.69 180 GLN A C 1
ATOM 1370 O O . GLN A 1 180 ? -10.762 8.714 7.636 1.00 84.69 180 GLN A O 1
ATOM 1375 N N . CYS A 1 181 ? -8.813 9.112 6.596 1.00 84.81 181 CYS A N 1
ATOM 1376 C CA . CYS A 1 181 ? -7.996 8.258 7.461 1.00 84.81 181 CYS A CA 1
ATOM 1377 C C . CYS A 1 181 ? -7.351 9.027 8.624 1.00 84.81 181 CYS A C 1
ATOM 1379 O O . CYS A 1 181 ? -6.555 8.466 9.377 1.00 84.81 181 CYS A O 1
ATOM 1381 N N . ASN A 1 182 ? -7.653 10.321 8.781 1.00 85.31 182 ASN A N 1
ATOM 1382 C CA . ASN A 1 182 ? -7.108 11.136 9.862 1.00 85.31 182 ASN A CA 1
ATOM 1383 C C . ASN A 1 182 ? -7.859 10.891 11.181 1.00 85.31 182 ASN A C 1
ATOM 1385 O O . ASN A 1 182 ? -8.639 11.723 11.648 1.00 85.31 182 ASN A O 1
ATOM 1389 N N . PHE A 1 183 ? -7.633 9.719 11.767 1.00 87.00 183 PHE A N 1
ATOM 1390 C CA . PHE A 1 183 ? -8.248 9.315 13.027 1.00 87.00 183 PHE A CA 1
ATOM 1391 C C . PHE A 1 183 ? -7.655 10.057 14.223 1.00 87.00 183 PHE A C 1
ATOM 1393 O O . PHE A 1 183 ? -6.476 10.428 14.211 1.00 87.00 183 PHE A O 1
ATOM 1400 N N . SER A 1 184 ? -8.479 10.233 15.261 1.00 89.50 184 SER A N 1
ATOM 1401 C CA . SER A 1 184 ? -8.034 10.720 16.566 1.00 89.50 184 SER A CA 1
ATOM 1402 C C . SER A 1 184 ? -7.052 9.733 17.198 1.00 89.50 184 SER A C 1
ATOM 1404 O O . SER A 1 184 ? -7.092 8.534 16.916 1.00 89.50 184 SER A O 1
ATOM 1406 N N . ASP A 1 185 ? -6.214 10.210 18.112 1.00 90.06 185 ASP A N 1
ATOM 1407 C CA . ASP A 1 185 ? -5.275 9.334 18.811 1.00 90.06 185 ASP A CA 1
ATOM 1408 C C . ASP A 1 185 ? -5.986 8.240 19.629 1.00 90.06 185 ASP A C 1
ATOM 1410 O O . ASP A 1 185 ? -5.451 7.142 19.760 1.00 90.06 185 ASP A O 1
ATOM 1414 N N . LEU A 1 186 ? -7.202 8.494 20.132 1.00 91.19 186 LEU A N 1
ATOM 1415 C CA . LEU A 1 186 ? -8.010 7.487 20.831 1.00 91.19 186 LEU A CA 1
ATOM 1416 C C . LEU A 1 186 ? -8.439 6.360 19.884 1.00 91.19 186 LEU A C 1
ATOM 1418 O O . LEU A 1 186 ? -8.216 5.188 20.184 1.00 91.19 186 LEU A O 1
ATOM 1422 N N . ALA A 1 187 ? -8.974 6.702 18.710 1.00 88.88 187 ALA A N 1
ATOM 1423 C CA . ALA A 1 187 ? -9.341 5.713 17.700 1.00 88.88 187 ALA A CA 1
ATOM 1424 C C . ALA A 1 187 ? -8.122 4.897 17.240 1.00 88.88 187 ALA A C 1
ATOM 1426 O O . ALA A 1 187 ? -8.217 3.680 17.092 1.00 88.88 187 ALA A O 1
ATOM 1427 N N . ARG A 1 188 ? -6.954 5.536 17.084 1.00 88.62 188 ARG A N 1
ATOM 1428 C CA . ARG A 1 188 ? -5.704 4.843 16.730 1.00 88.62 188 ARG A CA 1
ATOM 1429 C C . ARG A 1 188 ? -5.236 3.883 17.826 1.00 88.62 188 ARG A C 1
ATOM 1431 O O . ARG A 1 188 ? -4.862 2.756 17.516 1.00 88.62 188 ARG A O 1
ATOM 1438 N N . LYS A 1 189 ? -5.328 4.278 19.101 1.00 90.06 189 LYS A N 1
ATOM 1439 C CA . LYS A 1 189 ? -5.039 3.393 20.244 1.00 90.06 189 LYS A CA 1
ATOM 1440 C C . LYS A 1 189 ? -5.959 2.176 20.267 1.00 90.06 189 LYS A C 1
ATOM 1442 O O . LYS A 1 189 ? -5.464 1.061 20.388 1.00 90.06 189 LYS A O 1
ATOM 1447 N N . ILE A 1 190 ? -7.266 2.383 20.085 1.00 89.88 190 ILE A N 1
ATOM 1448 C CA . ILE A 1 190 ? -8.253 1.296 19.996 1.00 89.88 190 ILE A CA 1
ATOM 1449 C C . ILE A 1 190 ? -7.894 0.351 18.842 1.00 89.88 190 ILE A C 1
ATOM 1451 O O . ILE A 1 190 ? -7.826 -0.861 19.033 1.00 89.88 190 ILE A O 1
ATOM 1455 N N . CYS A 1 191 ? -7.590 0.892 17.661 1.00 85.69 191 CYS A N 1
ATOM 1456 C CA . CYS A 1 191 ? -7.176 0.108 16.499 1.00 85.69 191 CYS A CA 1
ATOM 1457 C C . CYS A 1 191 ? -5.927 -0.754 16.763 1.00 85.69 191 CYS A C 1
ATOM 1459 O O . CYS A 1 191 ? -5.875 -1.912 16.341 1.00 85.69 191 CYS A O 1
ATOM 1461 N N . ASN A 1 192 ? -4.942 -0.232 17.499 1.00 86.88 192 ASN A N 1
ATOM 1462 C CA . ASN A 1 192 ? -3.711 -0.960 17.819 1.00 86.88 192 ASN A CA 1
ATOM 1463 C C . ASN A 1 192 ? -3.935 -2.162 18.754 1.00 86.88 192 ASN A C 1
ATOM 1465 O O . ASN A 1 192 ? -3.131 -3.096 18.741 1.00 86.88 192 ASN A O 1
ATOM 1469 N N . LEU A 1 193 ? -5.060 -2.219 19.481 1.00 88.31 193 LEU A N 1
ATOM 1470 C CA . LEU A 1 193 ? -5.416 -3.381 20.306 1.00 88.31 193 LEU A CA 1
ATOM 1471 C C . LEU A 1 193 ? -5.633 -4.655 19.482 1.00 88.31 193 LEU A C 1
ATOM 1473 O O . LEU A 1 193 ? -5.586 -5.756 20.028 1.00 88.31 193 LEU A O 1
ATOM 1477 N N . ARG A 1 194 ? -5.861 -4.544 18.165 1.00 83.06 194 ARG A N 1
ATOM 1478 C CA . ARG A 1 194 ? -6.123 -5.690 17.279 1.00 83.06 194 ARG A CA 1
ATOM 1479 C C . ARG A 1 194 ? -5.054 -6.778 17.376 1.00 83.06 194 ARG A C 1
ATOM 1481 O O . ARG A 1 194 ? -5.402 -7.959 17.319 1.00 83.06 194 ARG A O 1
ATOM 1488 N N . ASN A 1 195 ? -3.797 -6.369 17.542 1.00 80.31 195 ASN A N 1
ATOM 1489 C CA . ASN A 1 195 ? -2.630 -7.249 17.581 1.00 80.31 195 ASN A CA 1
ATOM 1490 C C . ASN A 1 195 ? -2.376 -7.877 18.961 1.00 80.31 195 ASN A C 1
ATOM 1492 O O . ASN A 1 195 ? -1.473 -8.703 19.089 1.00 80.31 195 ASN A O 1
ATOM 1496 N N . LEU A 1 196 ? -3.144 -7.495 19.985 1.00 86.75 196 LEU A N 1
ATOM 1497 C CA . LEU A 1 196 ? -2.985 -8.017 21.338 1.00 86.75 196 LEU A CA 1
ATOM 1498 C C . LEU A 1 196 ? -3.737 -9.345 21.537 1.00 86.75 196 LEU A C 1
ATOM 1500 O O . LEU A 1 196 ? -4.754 -9.589 20.870 1.00 86.75 196 LEU A O 1
ATOM 1504 N N . PRO A 1 197 ? -3.277 -10.186 22.484 1.00 89.25 197 PRO A N 1
ATOM 1505 C CA . PRO A 1 197 ? -4.059 -11.298 23.020 1.00 89.25 197 PRO A CA 1
ATOM 1506 C C . PRO A 1 197 ? -5.450 -10.844 23.487 1.00 89.25 197 PRO A C 1
ATOM 1508 O O . PRO A 1 197 ? -5.629 -9.701 23.898 1.00 89.25 197 PRO A O 1
ATOM 1511 N N . VAL A 1 198 ? -6.453 -11.722 23.402 1.00 88.12 198 VAL A N 1
ATOM 1512 C CA . VAL A 1 198 ? -7.866 -11.357 23.634 1.00 88.12 198 VAL A CA 1
ATOM 1513 C C . VAL A 1 198 ? -8.137 -10.831 25.041 1.00 88.12 198 VAL A C 1
ATOM 1515 O O . VAL A 1 198 ? -8.930 -9.905 25.197 1.00 88.12 198 VAL A O 1
ATOM 1518 N N . ASP A 1 199 ? -7.474 -11.382 26.049 1.00 87.81 199 ASP A N 1
ATOM 1519 C CA . ASP A 1 199 ? -7.573 -10.936 27.434 1.00 87.81 199 ASP A CA 1
ATOM 1520 C C . ASP A 1 199 ? -7.071 -9.500 27.614 1.00 87.81 199 ASP A C 1
ATOM 1522 O O . ASP A 1 199 ? -7.808 -8.652 28.118 1.00 87.81 199 ASP A O 1
ATOM 1526 N N . GLU A 1 200 ? -5.873 -9.197 27.114 1.00 90.50 200 GLU A N 1
ATOM 1527 C CA . GLU A 1 200 ? -5.314 -7.841 27.155 1.00 90.50 200 GLU A CA 1
ATOM 1528 C C . GLU A 1 200 ? -6.111 -6.865 26.280 1.00 90.50 200 GLU A C 1
ATOM 1530 O O . GLU A 1 200 ? -6.360 -5.727 26.675 1.00 90.50 200 GLU A O 1
ATOM 1535 N N . LYS A 1 201 ? -6.549 -7.318 25.102 1.00 90.31 201 LYS A N 1
ATOM 1536 C CA . LYS A 1 201 ? -7.335 -6.542 24.136 1.00 90.31 201 LYS A CA 1
ATOM 1537 C C . LYS A 1 201 ? -8.652 -6.061 24.734 1.00 90.31 201 LYS A C 1
ATOM 1539 O O . LYS A 1 201 ? -8.960 -4.881 24.627 1.00 90.31 201 LYS A O 1
ATOM 1544 N N . VAL A 1 202 ? -9.441 -6.961 25.325 1.00 91.31 202 VAL A N 1
ATOM 1545 C CA . VAL A 1 202 ? -10.769 -6.621 25.864 1.00 91.31 202 VAL A CA 1
ATOM 1546 C C . VAL A 1 202 ? -10.640 -5.758 27.118 1.00 91.31 202 VAL A C 1
ATOM 1548 O O . VAL A 1 202 ? -11.395 -4.802 27.264 1.00 91.31 202 VAL A O 1
ATOM 1551 N N . GLN A 1 203 ? -9.648 -6.031 27.971 1.00 92.44 203 GLN A N 1
ATOM 1552 C CA . GLN A 1 203 ? -9.380 -5.212 29.153 1.00 92.44 203 GLN A CA 1
ATOM 1553 C C . GLN A 1 203 ? -8.943 -3.788 28.783 1.00 92.44 203 GLN A C 1
ATOM 1555 O O . GLN A 1 203 ? -9.527 -2.821 29.258 1.00 92.44 203 GLN A O 1
ATOM 1560 N N . GLN A 1 204 ? -7.966 -3.633 27.887 1.00 93.44 204 GLN A N 1
ATOM 1561 C CA . GLN A 1 204 ? -7.531 -2.300 27.455 1.00 93.44 204 GLN A CA 1
ATOM 1562 C C . GLN A 1 204 ? -8.621 -1.561 26.672 1.00 93.44 204 GLN A C 1
ATOM 1564 O O . GLN A 1 204 ? -8.691 -0.334 26.714 1.00 93.44 204 GLN A O 1
ATOM 1569 N N . LEU A 1 205 ? -9.490 -2.283 25.961 1.00 93.88 205 LEU A N 1
ATOM 1570 C CA . LEU A 1 205 ? -10.626 -1.670 25.282 1.00 93.88 205 LEU A CA 1
ATOM 1571 C C . LEU A 1 205 ? -11.650 -1.105 26.276 1.00 93.88 205 LEU A C 1
ATOM 1573 O O . LEU A 1 205 ? -12.202 -0.035 26.025 1.00 93.88 205 LEU A O 1
ATOM 1577 N N . GLU A 1 206 ? -11.891 -1.780 27.401 1.00 94.56 206 GLU A N 1
ATOM 1578 C CA . GLU A 1 206 ? -12.744 -1.273 28.486 1.00 94.56 206 GLU A CA 1
ATOM 1579 C C . GLU A 1 206 ? -12.169 0.020 29.068 1.00 94.56 206 GLU A C 1
ATOM 1581 O O . GLU A 1 206 ? -12.854 1.045 29.075 1.00 94.56 206 GLU A O 1
ATOM 1586 N N . GLU A 1 207 ? -10.874 0.032 29.387 1.00 94.19 207 GLU A N 1
ATOM 1587 C CA . GLU A 1 207 ? -10.187 1.230 29.874 1.00 94.19 207 GLU A CA 1
ATOM 1588 C C . GLU A 1 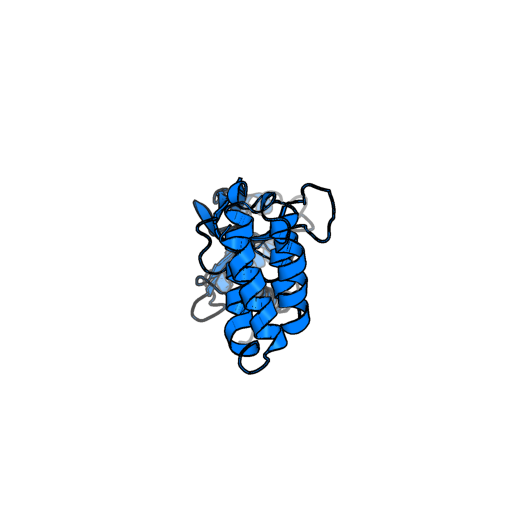207 ? -10.294 2.406 28.884 1.00 94.19 207 GLU A C 1
ATOM 1590 O O . GLU A 1 207 ? -10.634 3.524 29.281 1.00 94.19 207 GLU A O 1
ATOM 1595 N N . LEU A 1 208 ? -10.062 2.165 27.587 1.00 93.56 208 LEU A N 1
ATOM 1596 C CA . LEU A 1 208 ? -10.137 3.198 26.543 1.00 93.56 208 LEU A CA 1
ATOM 1597 C C . LEU A 1 208 ? -11.567 3.677 26.250 1.00 93.56 208 LEU A C 1
ATOM 1599 O O . LEU A 1 208 ? -11.739 4.796 25.768 1.00 93.56 208 LEU A O 1
ATOM 1603 N N . THR A 1 209 ? -12.586 2.859 26.522 1.00 93.75 209 THR A N 1
ATOM 1604 C CA . THR A 1 209 ? -14.000 3.221 26.307 1.00 93.75 209 THR A CA 1
ATOM 1605 C C . THR A 1 209 ? -14.684 3.778 27.553 1.00 93.75 209 THR A C 1
ATOM 1607 O O . THR A 1 209 ? -15.770 4.338 27.442 1.00 93.75 209 THR A O 1
ATOM 1610 N N . SER A 1 210 ? -14.036 3.711 28.718 1.00 91.94 210 SER A N 1
ATOM 1611 C CA . SER A 1 210 ? -14.583 4.171 30.001 1.00 91.94 210 SER A CA 1
ATOM 1612 C C . SER A 1 210 ? -14.998 5.652 30.024 1.00 91.94 210 SER A C 1
ATOM 1614 O O . SER A 1 210 ? -15.941 6.027 30.725 1.00 91.94 210 SER A O 1
ATOM 1616 N N . ASN A 1 211 ? -14.331 6.512 29.245 1.00 90.44 211 ASN A N 1
ATOM 1617 C CA . ASN A 1 211 ? -14.710 7.916 29.091 1.00 90.44 211 ASN A CA 1
ATOM 1618 C C . ASN A 1 211 ? -15.623 8.113 27.873 1.00 90.44 211 ASN A C 1
ATOM 1620 O O . ASN A 1 211 ? -15.187 8.542 26.802 1.00 90.44 211 ASN A O 1
ATOM 1624 N N . THR A 1 212 ? -16.913 7.842 28.059 1.00 87.12 212 THR A N 1
ATOM 1625 C CA . THR A 1 212 ? -17.914 7.873 26.980 1.00 87.12 212 THR A CA 1
ATOM 1626 C C . THR A 1 212 ? -18.042 9.234 26.284 1.00 87.12 212 THR A C 1
ATOM 1628 O O . THR A 1 212 ? -18.396 9.297 25.112 1.00 87.12 212 THR A O 1
ATOM 1631 N N . GLN A 1 213 ? -17.668 10.340 26.943 1.00 86.69 213 GLN A N 1
ATOM 1632 C CA . GLN A 1 213 ? -17.707 11.684 26.346 1.00 86.69 213 GLN A CA 1
ATOM 1633 C C . GLN A 1 213 ? -16.680 11.893 25.223 1.00 86.69 213 GLN A C 1
ATOM 1635 O O . GLN A 1 213 ? -16.845 12.795 24.398 1.00 86.69 213 GLN A O 1
ATOM 1640 N N . GLU A 1 214 ? -15.609 11.098 25.198 1.00 85.62 214 GLU A N 1
ATOM 1641 C CA . GLU A 1 214 ? -14.571 11.167 24.164 1.00 85.62 214 GLU A CA 1
ATOM 1642 C C . GLU A 1 214 ? -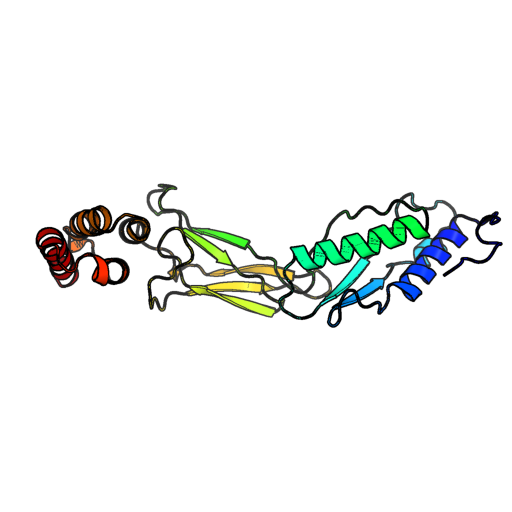14.869 10.260 22.962 1.00 85.62 214 GLU A C 1
ATOM 1644 O O . GLU A 1 214 ? -14.243 10.415 21.910 1.00 85.62 214 GLU A O 1
ATOM 1649 N N . LEU A 1 215 ? -15.854 9.363 23.083 1.00 87.88 215 LEU A N 1
ATOM 1650 C CA . LEU A 1 215 ? -16.244 8.443 22.023 1.00 87.88 215 LEU A CA 1
ATOM 1651 C C . LEU A 1 215 ? -17.092 9.161 20.970 1.00 87.88 215 LEU A C 1
ATOM 1653 O O . LEU A 1 215 ? -18.204 9.621 21.228 1.00 87.88 215 LEU A O 1
ATOM 1657 N N . LYS A 1 216 ? -16.576 9.243 19.743 1.00 86.38 216 LYS A N 1
ATOM 1658 C CA . LYS A 1 216 ? -17.341 9.674 18.568 1.00 86.38 216 LYS A CA 1
ATOM 1659 C C . LYS A 1 216 ? -17.579 8.468 17.665 1.00 86.38 216 LYS A C 1
ATOM 1661 O O . LYS A 1 216 ? -17.201 7.337 17.966 1.00 86.38 216 LYS A O 1
ATOM 1666 N N . SER A 1 217 ? -18.209 8.705 16.518 1.00 83.12 217 SER A N 1
ATOM 1667 C CA . SER A 1 217 ? -18.551 7.652 15.556 1.00 83.12 217 SER A CA 1
ATOM 1668 C C . SER A 1 217 ? -17.357 6.781 15.148 1.00 83.12 217 SER A C 1
ATOM 1670 O O . SER A 1 217 ? -17.516 5.578 14.945 1.00 83.12 217 SER A O 1
ATOM 1672 N N . THR A 1 218 ? -16.164 7.370 15.029 1.00 81.88 218 THR A N 1
ATOM 1673 C CA . THR A 1 218 ? -14.947 6.657 14.620 1.00 81.88 218 THR A CA 1
ATOM 1674 C C . THR A 1 218 ? -14.438 5.742 15.727 1.00 81.88 218 THR A C 1
ATOM 1676 O O . THR A 1 218 ? -14.116 4.590 15.453 1.00 81.88 218 THR A O 1
ATOM 1679 N N . GLU A 1 219 ? -14.411 6.218 16.971 1.00 86.94 219 GLU A N 1
ATOM 1680 C CA . GLU A 1 219 ? -14.016 5.433 18.142 1.00 86.94 219 GLU A CA 1
ATOM 1681 C C . GLU A 1 219 ? -14.999 4.283 18.374 1.00 86.94 219 GLU A C 1
ATOM 1683 O O . GLU A 1 219 ? -14.564 3.151 18.553 1.00 86.94 219 GLU A O 1
ATOM 1688 N N . VAL A 1 220 ? -16.309 4.529 18.255 1.00 86.50 220 VAL A N 1
ATOM 1689 C CA . VAL A 1 220 ? -17.337 3.476 18.344 1.00 86.50 220 VAL A CA 1
ATOM 1690 C C . VAL A 1 220 ? -17.125 2.416 17.261 1.00 86.50 220 VAL A C 1
ATOM 1692 O O . VAL A 1 220 ? -17.110 1.222 17.555 1.00 86.50 220 VAL A O 1
ATOM 1695 N N . THR A 1 221 ? -16.900 2.831 16.011 1.00 82.75 221 THR A N 1
ATOM 1696 C CA . THR A 1 221 ? -16.655 1.896 14.898 1.00 82.75 221 THR A CA 1
ATOM 1697 C C . THR A 1 221 ? -15.375 1.085 15.112 1.00 82.75 221 THR A C 1
ATOM 1699 O O . THR A 1 221 ? -15.364 -0.125 14.876 1.00 82.75 221 THR A O 1
ATOM 1702 N N . ALA A 1 222 ? -14.303 1.725 15.591 1.00 84.62 222 ALA A N 1
ATOM 1703 C CA . ALA A 1 222 ? -13.055 1.050 15.929 1.00 84.62 222 ALA A CA 1
ATOM 1704 C C . ALA A 1 222 ? -13.275 0.022 17.050 1.00 84.62 222 ALA A C 1
ATOM 1706 O O . ALA A 1 222 ? -12.904 -1.139 16.882 1.00 84.62 222 ALA A O 1
ATOM 1707 N N . SER A 1 223 ? -13.962 0.397 18.132 1.00 88.25 223 SER A N 1
ATOM 1708 C CA . SER A 1 223 ? -14.280 -0.496 19.252 1.00 88.25 223 SER A CA 1
ATOM 1709 C C . SER A 1 223 ? -15.090 -1.711 18.811 1.00 88.25 223 SER A C 1
ATOM 1711 O O . SER A 1 223 ? -14.731 -2.839 19.145 1.00 88.25 223 SER A O 1
ATOM 1713 N N . VAL A 1 224 ? -16.131 -1.515 17.992 1.00 86.56 224 VAL A N 1
ATOM 1714 C CA . VAL A 1 224 ? -16.920 -2.622 17.425 1.00 86.56 224 VAL A CA 1
ATOM 1715 C C . VAL A 1 224 ? -16.038 -3.542 16.584 1.00 86.56 224 VAL A C 1
ATOM 1717 O O . VAL A 1 224 ? -16.105 -4.761 16.737 1.00 86.56 224 VAL A O 1
ATOM 1720 N N . SER A 1 225 ? -15.170 -2.981 15.736 1.00 82.44 225 SER A N 1
ATOM 1721 C CA . SER A 1 225 ? -14.246 -3.784 14.934 1.00 82.44 225 SER A CA 1
ATOM 1722 C C . SER A 1 225 ? -13.318 -4.633 15.805 1.00 82.44 225 SER A C 1
ATOM 1724 O O . SER A 1 225 ? -13.024 -5.763 15.425 1.00 82.44 225 SER A O 1
ATOM 1726 N N . ILE A 1 226 ? -12.863 -4.130 16.957 1.00 86.31 226 ILE A N 1
ATOM 1727 C CA . ILE A 1 226 ? -12.032 -4.897 17.894 1.00 86.31 226 ILE A CA 1
ATOM 1728 C C . ILE A 1 226 ? -12.851 -5.985 18.601 1.00 86.31 226 ILE A C 1
ATOM 1730 O O . ILE A 1 226 ? -12.408 -7.136 18.634 1.00 86.31 226 ILE A O 1
ATOM 1734 N N . LEU A 1 227 ? -14.056 -5.669 19.088 1.00 87.44 227 LEU A N 1
ATOM 1735 C CA . LEU A 1 227 ? -14.956 -6.633 19.738 1.00 87.44 227 LEU A CA 1
ATOM 1736 C C . LEU A 1 227 ? -15.299 -7.816 18.824 1.00 87.44 227 LEU A C 1
ATOM 1738 O O . LEU A 1 227 ? -15.259 -8.969 19.259 1.00 87.44 227 LEU A O 1
ATOM 1742 N N . VAL A 1 228 ? -15.557 -7.564 17.537 1.00 85.94 228 VAL A N 1
ATOM 1743 C CA . VAL A 1 228 ? -15.811 -8.632 16.554 1.00 85.94 228 VAL A CA 1
ATOM 1744 C C . VAL A 1 228 ? -14.631 -9.607 16.485 1.00 85.94 228 VAL A C 1
ATOM 1746 O O . VAL A 1 228 ? -14.847 -10.815 16.445 1.00 85.94 228 VAL A O 1
ATOM 1749 N N . THR A 1 229 ? -13.385 -9.121 16.565 1.00 83.00 229 THR A N 1
ATOM 1750 C CA . THR A 1 229 ? -12.200 -10.004 16.573 1.00 83.00 229 THR A CA 1
ATOM 1751 C C . THR A 1 229 ? -12.024 -10.809 17.858 1.00 83.00 229 THR A C 1
ATOM 1753 O O . THR A 1 229 ? -11.260 -11.764 17.851 1.00 83.00 229 THR A O 1
ATOM 1756 N N . ALA A 1 230 ? -12.685 -10.429 18.954 1.00 84.94 230 ALA A N 1
ATOM 1757 C CA . ALA A 1 230 ? -12.586 -11.108 20.246 1.00 84.94 230 ALA A CA 1
ATOM 1758 C C . ALA A 1 230 ? -13.765 -12.061 20.520 1.00 84.94 230 ALA A C 1
ATOM 1760 O O . ALA A 1 230 ? -13.717 -12.836 21.469 1.00 84.94 230 ALA A O 1
ATOM 1761 N N . THR A 1 231 ? -14.828 -12.011 19.708 1.00 84.06 231 THR A N 1
ATOM 1762 C CA . THR A 1 231 ? -16.130 -12.634 20.017 1.00 84.06 231 THR A CA 1
ATOM 1763 C C . THR A 1 231 ? -16.056 -14.154 20.208 1.00 84.06 231 THR A C 1
ATOM 1765 O O . THR A 1 231 ? -16.698 -14.688 21.110 1.00 84.06 231 THR A O 1
ATOM 1768 N N . GLU A 1 232 ? -15.282 -14.865 19.385 1.00 80.19 232 GLU A N 1
ATOM 1769 C CA . GLU A 1 232 ? -15.168 -16.329 19.491 1.00 80.19 232 GLU A CA 1
ATOM 1770 C C . GLU A 1 232 ? -14.349 -16.760 20.718 1.00 80.19 232 GLU A C 1
ATOM 1772 O O . GLU A 1 232 ? -14.670 -17.762 21.357 1.00 80.19 232 GLU A O 1
ATOM 1777 N N . ASP A 1 233 ? -13.358 -15.955 21.097 1.00 81.62 233 ASP A N 1
ATOM 1778 C CA . ASP A 1 233 ? -12.368 -16.281 22.126 1.00 81.62 233 ASP A CA 1
ATOM 1779 C C . ASP A 1 233 ? -12.814 -15.909 23.550 1.00 81.62 233 ASP A C 1
ATOM 1781 O O . ASP A 1 233 ? -12.324 -16.476 24.528 1.00 81.62 233 ASP A O 1
ATOM 1785 N N . VAL A 1 234 ? -13.767 -14.980 23.699 1.00 83.81 234 VAL A N 1
ATOM 1786 C CA . VAL A 1 234 ? -14.347 -14.637 25.014 1.00 83.81 234 VAL A CA 1
ATOM 1787 C C . VAL A 1 234 ? -15.358 -15.678 25.512 1.00 83.81 234 VAL A C 1
ATOM 1789 O O . VAL A 1 234 ? -15.667 -15.730 26.708 1.00 83.81 234 VAL A O 1
ATOM 1792 N N . SER A 1 235 ? -15.862 -16.531 24.616 1.00 76.31 235 SER A N 1
ATOM 1793 C CA . SER A 1 235 ? -16.850 -17.561 24.938 1.00 76.31 235 SER A CA 1
ATOM 1794 C C . SER A 1 235 ? -16.304 -18.569 25.957 1.00 76.31 235 SER A C 1
ATOM 1796 O O . SER A 1 235 ? -15.286 -19.222 25.742 1.00 76.31 235 SER A O 1
ATOM 1798 N N . GLY A 1 236 ? -17.003 -18.723 27.085 1.00 76.56 236 GLY A N 1
ATOM 1799 C CA . GLY A 1 236 ? -16.648 -19.681 28.140 1.00 76.56 236 GLY A CA 1
ATOM 1800 C C . GLY A 1 236 ? -15.785 -19.116 29.273 1.00 76.56 236 GLY A C 1
ATOM 1801 O O . GLY A 1 236 ? -15.583 -19.812 30.269 1.00 76.56 236 GLY A O 1
ATOM 1802 N N . ASN A 1 237 ? -15.344 -17.855 29.186 1.00 86.44 237 ASN A N 1
ATOM 1803 C CA . ASN A 1 237 ? -14.684 -17.146 30.284 1.00 86.44 237 ASN A CA 1
ATOM 1804 C C . ASN A 1 237 ? -15.593 -16.025 30.819 1.00 86.44 237 ASN A C 1
ATOM 1806 O O . ASN A 1 237 ? -15.807 -15.013 30.155 1.00 86.44 237 ASN A O 1
ATOM 1810 N N . ILE A 1 238 ? -16.124 -16.210 32.035 1.00 87.06 238 ILE A N 1
ATOM 1811 C CA . ILE A 1 238 ? -17.093 -15.288 32.659 1.00 87.06 238 ILE A CA 1
ATOM 1812 C C . ILE A 1 238 ? -16.508 -13.882 32.817 1.00 87.06 238 ILE A C 1
ATOM 1814 O O . ILE A 1 238 ? -17.199 -12.908 32.531 1.00 87.06 238 ILE A O 1
ATOM 1818 N N . THR A 1 239 ? -15.247 -13.771 33.240 1.00 88.25 239 THR A N 1
ATOM 1819 C CA . THR A 1 239 ? -14.595 -12.474 33.455 1.00 88.25 239 THR A CA 1
ATOM 1820 C C . THR A 1 239 ? -14.459 -11.721 32.138 1.00 88.25 239 THR A C 1
ATOM 1822 O O . THR A 1 239 ? -14.915 -10.589 32.042 1.00 88.25 239 THR A O 1
ATOM 1825 N N . LEU A 1 240 ? -13.935 -12.378 31.098 1.00 87.88 240 LEU A N 1
ATOM 1826 C CA . LEU A 1 240 ? -13.791 -11.759 29.775 1.00 87.88 240 LEU A CA 1
ATOM 1827 C C . LEU A 1 240 ? -15.140 -11.413 29.144 1.00 87.88 240 LEU A C 1
ATOM 1829 O O . LEU A 1 240 ? -15.265 -10.376 28.505 1.00 87.88 240 LEU A O 1
ATOM 1833 N N . THR A 1 241 ? -16.159 -12.249 29.354 1.00 89.88 241 THR A N 1
ATOM 1834 C CA . THR A 1 241 ? -17.524 -11.960 28.892 1.00 89.88 241 THR A CA 1
ATOM 1835 C C . THR A 1 241 ? -18.096 -10.727 29.596 1.00 89.88 241 THR A C 1
ATOM 1837 O O . THR A 1 241 ? -18.737 -9.907 28.947 1.00 89.88 241 THR A O 1
ATOM 1840 N N . SER A 1 242 ? -17.858 -10.571 30.904 1.00 91.44 242 SER A N 1
ATOM 1841 C CA . SER A 1 242 ? -18.288 -9.384 31.656 1.00 91.44 242 SER A CA 1
ATOM 1842 C C . SER A 1 242 ? -17.623 -8.121 31.114 1.00 91.44 242 SER A C 1
ATOM 1844 O O . SER A 1 242 ? -18.325 -7.184 30.752 1.00 91.44 242 SER A O 1
ATOM 1846 N N . THR A 1 243 ? -16.296 -8.131 30.964 1.00 91.31 243 THR A N 1
ATOM 1847 C CA . THR A 1 243 ? -15.539 -6.986 30.432 1.00 91.31 243 THR A CA 1
ATOM 1848 C C . THR A 1 243 ? -15.937 -6.667 28.989 1.00 91.31 243 THR A C 1
ATOM 1850 O O . THR A 1 243 ? -16.103 -5.508 28.629 1.00 91.31 243 THR A O 1
ATOM 1853 N N . PHE A 1 244 ? -16.185 -7.684 28.158 1.00 92.12 244 PHE A N 1
ATOM 1854 C CA . PHE A 1 244 ? -16.709 -7.493 26.803 1.00 92.12 244 PHE A CA 1
ATOM 1855 C C . PHE A 1 244 ? -18.051 -6.746 26.810 1.00 92.12 244 PHE A C 1
ATOM 1857 O O . PHE A 1 244 ? -18.260 -5.842 26.004 1.00 92.12 244 PHE A O 1
ATOM 1864 N N . LEU A 1 245 ? -18.968 -7.116 27.709 1.00 92.88 245 LEU A N 1
ATOM 1865 C CA . LEU A 1 245 ? -20.275 -6.467 27.824 1.00 92.88 245 LEU A CA 1
ATOM 1866 C C . LEU A 1 245 ? -20.179 -5.051 28.407 1.00 92.88 245 LEU A C 1
ATOM 1868 O O . LEU A 1 245 ? -20.960 -4.198 27.999 1.00 92.88 245 LEU A O 1
ATOM 1872 N N . GLU A 1 246 ? -19.221 -4.782 29.294 1.00 93.00 246 GLU A N 1
ATOM 1873 C CA . GLU A 1 246 ? -18.931 -3.428 29.790 1.00 93.00 246 GLU A CA 1
ATOM 1874 C C . GLU A 1 246 ? -18.470 -2.504 28.656 1.00 93.00 246 GLU A C 1
ATOM 1876 O O . GLU A 1 246 ? -18.982 -1.395 28.527 1.00 93.00 246 GLU A O 1
ATOM 1881 N N . VAL A 1 247 ? -17.598 -2.979 27.756 1.00 92.31 247 VAL A N 1
ATOM 1882 C CA . VAL A 1 247 ? -17.243 -2.219 26.543 1.00 92.31 247 VAL A CA 1
ATOM 1883 C C . VAL A 1 247 ? -18.486 -1.921 25.702 1.00 92.31 247 VAL A C 1
ATOM 1885 O O . VAL A 1 247 ? -18.642 -0.804 25.212 1.00 92.31 247 VAL A O 1
ATOM 1888 N N . VAL A 1 248 ? -19.364 -2.914 25.511 1.00 92.38 248 VAL A N 1
ATOM 1889 C CA . VAL A 1 248 ? -20.607 -2.733 24.745 1.00 92.38 248 VAL A CA 1
ATOM 1890 C C . VAL A 1 248 ? -21.502 -1.674 25.391 1.00 92.38 248 VAL A C 1
ATOM 1892 O O . VAL A 1 248 ? -22.061 -0.855 24.670 1.00 92.38 248 VAL A O 1
ATOM 1895 N N . ASP A 1 249 ? -21.618 -1.658 26.719 1.00 92.44 249 ASP A N 1
ATOM 1896 C CA . ASP A 1 249 ? -22.378 -0.631 27.440 1.00 92.44 249 ASP A CA 1
ATOM 1897 C C . ASP A 1 249 ? -21.755 0.759 27.232 1.00 92.44 249 ASP A C 1
ATOM 1899 O O . ASP A 1 249 ? -22.445 1.687 26.814 1.00 92.44 249 ASP A O 1
ATOM 1903 N N . ASN A 1 250 ? -20.432 0.880 27.381 1.00 91.00 250 ASN A N 1
ATOM 1904 C CA . ASN A 1 250 ? -19.708 2.141 27.206 1.00 91.00 250 ASN A CA 1
ATOM 1905 C C . ASN A 1 250 ? -19.915 2.778 25.820 1.00 91.00 250 ASN A C 1
ATOM 1907 O O . ASN A 1 250 ? -20.053 3.995 25.720 1.00 91.00 250 ASN A O 1
ATOM 1911 N N . ILE A 1 251 ? -19.939 1.983 24.744 1.00 91.25 251 ILE A N 1
ATOM 1912 C CA . ILE A 1 251 ? -20.083 2.505 23.369 1.00 91.25 251 ILE A CA 1
ATOM 1913 C C . ILE A 1 251 ? -21.538 2.797 22.959 1.00 91.25 251 ILE A C 1
ATOM 1915 O O . ILE A 1 251 ? -21.759 3.318 21.863 1.00 91.25 251 ILE A O 1
ATOM 1919 N N . LEU A 1 252 ? -22.524 2.423 23.784 1.00 86.75 252 LEU A N 1
ATOM 1920 C CA . LEU A 1 252 ? -23.956 2.639 23.528 1.00 86.75 252 LEU A CA 1
ATOM 1921 C C . LEU A 1 252 ? -24.529 3.885 24.225 1.00 86.75 252 LEU A C 1
ATOM 1923 O O . LEU A 1 252 ? -25.653 4.281 23.899 1.00 86.75 252 LEU A O 1
ATOM 1927 N N . VAL A 1 253 ? -23.793 4.463 25.178 1.00 70.19 253 VAL A N 1
ATOM 1928 C CA . VAL A 1 253 ? -24.167 5.655 25.965 1.00 70.19 253 VAL A CA 1
ATOM 1929 C C . VAL A 1 253 ? -23.878 6.941 25.197 1.00 70.19 253 VAL A C 1
ATOM 1931 O O . VAL A 1 253 ? -24.764 7.829 25.215 1.00 70.19 253 VAL A O 1
#

Secondary structure (DSSP, 8-state):
-PPPGGGG-----HHHHHHHHHHHHHHHTTT-EEETTEEEEEE-TTHHHHHH-TTS--S----EEEEEE-TT--HHHHHHHHHHHHHHHHHHH-----------SSEEPPEEEEE--SS--GGG-EEEEEPPEETTEEEEEEPB-SSSS-B-TT---EEEEEEEEETTTEEEEEEEE-GGG---HHHHHHHHGGGS-HHHHHHHHHHHHS-GGG--HHHHHHHHHHHHHHTTTSTT-HHHHHHHHHHHHHTT-

Sequence (253 aa):
MDLPPDFYNSTESTEDLILKLIQSSNNYLSGSNISNTSFFYIEILNAETILQNTSHMPDKLPIVVTLVTERGQGDNTLLTGVKNQLDSLNQQLSVKISIIQLNRFDGCPSNSTIIPSQSGDTSLDISVHWPETNIGVEAIVDCPCGDNDTSSSGSELKAFRYCGGDFTNGALWTTIDVSQCNFSDLARKICNLRNLPVDEKVQQLEELTSNTQELKSTEVTASVSILVTATEDVSGNITLTSTFLEVVDNILV

pLDDT: mean 73.29, std 16.89, range [24.77, 94.81]

Foldseek 3Di:
DDDDPCPVPDPDDVLVLVVCLQCCLQVVQQQDDLDPFKHKHKDQPPNVVQSVPPPDHDPDGDIDIDIDGPPPPDPVNVVVSVVVVVVVVCVVSVDDDDDPDDDDFFWDAKDWDWDAAPVRPNQLIFIDIFHIGGAPDKTKAAQALADDSDHLPDDPQIKIWHFHDDNVGGTDIDDTGNPSNRDHSLSSVLSHLQPPDLVVNLQVLLVSLVPLVPDDPSSLSSSVSSLVSNVVVLPPPPVSVVSSVSSVVSSVD

Radius of gyration: 28.63 Å; chains: 1; bounding box: 63×38×73 Å

InterPro domains:
  IPR036445 GPCR family 2, extracellular hormone receptor domain superfamily [SSF111418] (125-183)